Protein AF-A0AA38XUI7-F1 (afdb_monomer_lite)

Sequence (273 aa):
MKVENAAVALLFATTSLAAPRARLSEKTIKEDPDFGLCIPTMKFEGGLGGRSAGDFTFLPTDPLCARGQQEALNPNIITNRICDQLSTACNANEAAKELCRDAQAKVRTLGTRNKSTADTWNTLLGFGGALTNPDGGLSEPGFRTKDLKIKREEVTKIERRFVECRTDVWLDDCNGWSSPEPVVKRDVIDAAAEPVVKREAAPEPEPEPEPEPEPEPEPEAAPAPAPEPAVVKRDVEAAPVEAAPVENKAKRAITNFVACSTEVWLDNCNGWD

Foldseek 3Di:
DDDDDDDDDDDPPPPPPPDPPPPPPPPPPLDDKDLAQWDQAKAWAAQFPNHHLQDIWMAGPTCLLRVPNGTHQQVLVSLVSSLVSSVPPRVIDPSNSVLSVVLSVVLVVVPDRARVSRQSSCVSSVNHPPHNYPVPGDRGRPPDCVVVVVCVVVVVVPPPPAAADDPVDDPVPGDYHDDPDPPPPPDDDDDDDDDDDDDDDDDDDDDDDDDDDDDDDDDDDDDDDDDDDDDDDDDDDDDDDDDDDDDDDDPPPDDDAAAQDPVDHDPDHDYHD

Structure (mmCIF, N/CA/C/O backbone):
data_AF-A0AA38XUI7-F1
#
_entry.id   AF-A0AA38XUI7-F1
#
loop_
_atom_site.group_PDB
_atom_site.id
_atom_site.type_symbol
_atom_site.label_atom_id
_atom_site.label_alt_id
_atom_site.label_comp_id
_atom_site.label_asym_id
_atom_site.label_entity_id
_atom_site.label_seq_id
_atom_site.pdbx_PDB_ins_code
_atom_site.Cartn_x
_atom_site.Cartn_y
_atom_site.Cartn_z
_atom_site.occupancy
_atom_site.B_iso_or_equiv
_atom_site.auth_seq_id
_atom_site.auth_comp_id
_atom_site.auth_asym_id
_atom_site.auth_atom_id
_atom_site.pdbx_PDB_model_num
ATOM 1 N N . MET A 1 1 ? 16.674 -50.201 -86.770 1.00 42.56 1 MET A N 1
ATOM 2 C CA . MET A 1 1 ? 17.744 -50.472 -85.788 1.00 42.56 1 MET A CA 1
ATOM 3 C C . MET A 1 1 ? 17.350 -49.813 -84.479 1.00 42.56 1 MET A C 1
ATOM 5 O O . MET A 1 1 ? 17.080 -48.621 -84.481 1.00 42.56 1 MET A O 1
ATOM 9 N N . LYS A 1 2 ? 17.205 -50.616 -83.419 1.00 45.06 2 LYS A N 1
ATOM 10 C CA . LYS A 1 2 ? 17.028 -50.166 -82.033 1.00 45.06 2 LYS A CA 1
ATOM 11 C C . LYS A 1 2 ? 18.321 -49.514 -81.551 1.00 45.06 2 LYS A C 1
ATOM 13 O O . LYS A 1 2 ? 19.364 -50.117 -81.777 1.00 45.06 2 LYS A O 1
ATOM 18 N N . VAL A 1 3 ? 18.222 -48.405 -80.821 1.00 44.88 3 VAL A N 1
ATOM 19 C CA . VAL A 1 3 ? 18.984 -48.206 -79.579 1.00 44.88 3 VAL A CA 1
ATOM 20 C C . VAL A 1 3 ? 18.086 -47.418 -78.623 1.00 44.88 3 VAL A C 1
ATOM 22 O O . VAL A 1 3 ? 17.721 -46.277 -78.891 1.00 44.88 3 VAL A O 1
ATOM 25 N N . GLU A 1 4 ? 17.658 -48.087 -77.558 1.00 48.34 4 GLU A N 1
ATOM 26 C CA . GLU A 1 4 ? 16.935 -47.519 -76.424 1.00 48.34 4 GLU A CA 1
ATOM 27 C C . GLU A 1 4 ? 17.962 -46.905 -75.464 1.00 48.34 4 GLU A C 1
ATOM 29 O O . GLU A 1 4 ? 18.823 -47.615 -74.947 1.00 48.34 4 GLU A O 1
ATOM 34 N N . ASN A 1 5 ? 17.876 -45.599 -75.205 1.00 49.91 5 ASN A N 1
ATOM 35 C CA . ASN A 1 5 ? 18.637 -44.966 -74.130 1.00 49.91 5 ASN A CA 1
ATOM 36 C C . ASN A 1 5 ? 17.791 -44.997 -72.853 1.00 49.91 5 ASN A C 1
ATOM 38 O O . ASN A 1 5 ? 16.992 -44.099 -72.595 1.00 49.91 5 ASN A O 1
ATOM 42 N N . ALA A 1 6 ? 17.962 -46.052 -72.058 1.00 48.62 6 ALA A N 1
ATOM 43 C CA . ALA A 1 6 ? 17.432 -46.127 -70.704 1.00 48.62 6 ALA A CA 1
ATOM 44 C C . ALA A 1 6 ? 18.262 -45.220 -69.779 1.00 48.62 6 ALA A C 1
ATOM 46 O O . ALA A 1 6 ? 19.393 -45.544 -69.420 1.00 48.62 6 ALA A O 1
ATOM 47 N N . ALA A 1 7 ? 17.705 -44.073 -69.391 1.00 51.72 7 ALA A N 1
ATOM 48 C CA . ALA A 1 7 ? 18.235 -43.273 -68.295 1.00 51.72 7 ALA A CA 1
ATOM 49 C C . ALA A 1 7 ? 17.776 -43.896 -66.968 1.00 51.72 7 ALA A C 1
ATOM 51 O O . ALA A 1 7 ? 16.599 -43.846 -66.613 1.00 51.72 7 ALA A O 1
ATOM 52 N N . VAL A 1 8 ? 18.709 -44.512 -66.244 1.00 46.59 8 VAL A N 1
ATOM 53 C CA . VAL A 1 8 ? 18.488 -45.010 -64.882 1.00 46.59 8 VAL A CA 1
ATOM 54 C C . VAL A 1 8 ? 18.459 -43.806 -63.940 1.00 46.59 8 VAL A C 1
ATOM 56 O O . VAL A 1 8 ? 19.495 -43.227 -63.624 1.00 46.59 8 VAL A O 1
ATOM 59 N N . ALA A 1 9 ? 17.264 -43.407 -63.506 1.00 51.06 9 ALA A N 1
ATOM 60 C CA . ALA A 1 9 ? 17.090 -42.427 -62.442 1.00 51.06 9 ALA A CA 1
ATOM 61 C C . ALA A 1 9 ? 17.359 -43.102 -61.087 1.00 51.06 9 ALA A C 1
ATOM 63 O O . ALA A 1 9 ? 16.557 -43.904 -60.608 1.00 51.06 9 ALA A O 1
ATOM 64 N N . LEU A 1 10 ? 18.504 -42.793 -60.476 1.00 49.22 10 LEU A N 1
ATOM 65 C CA . LEU A 1 10 ? 18.833 -43.231 -59.123 1.00 49.22 10 LEU A CA 1
ATOM 66 C C . LEU A 1 10 ? 18.101 -42.324 -58.115 1.00 49.22 10 LEU A C 1
ATOM 68 O O . LEU A 1 10 ? 18.522 -41.201 -57.847 1.00 49.22 10 LEU A O 1
ATOM 72 N N . LEU A 1 11 ? 16.977 -42.798 -57.577 1.00 51.12 11 LEU A N 1
ATOM 73 C CA . LEU A 1 11 ? 16.294 -42.167 -56.445 1.00 51.12 11 LEU A CA 1
ATOM 74 C C . LEU A 1 11 ? 17.061 -42.500 -55.158 1.00 51.12 11 LEU A C 1
ATOM 76 O O . LEU A 1 11 ? 16.893 -43.576 -54.587 1.00 51.12 11 LEU A O 1
ATOM 80 N N . PHE A 1 12 ? 17.895 -41.575 -54.680 1.00 53.19 12 PHE A N 1
ATOM 81 C CA . PHE A 1 12 ? 18.369 -41.619 -53.298 1.00 53.19 12 PHE A CA 1
ATOM 82 C C . PHE A 1 12 ? 17.206 -41.240 -52.376 1.00 53.19 12 PHE A C 1
ATOM 84 O O . PHE A 1 12 ? 16.888 -40.066 -52.200 1.00 53.19 12 PHE A O 1
ATOM 91 N N . ALA A 1 13 ? 16.555 -42.241 -51.785 1.00 54.50 13 ALA A N 1
ATOM 92 C CA . ALA A 1 13 ? 15.675 -42.030 -50.646 1.00 54.50 13 ALA A CA 1
ATOM 93 C C . ALA A 1 13 ? 16.543 -41.655 -49.436 1.00 54.50 13 ALA A C 1
ATOM 95 O O . ALA A 1 13 ? 17.046 -42.520 -48.721 1.00 54.50 13 ALA A O 1
ATOM 96 N N . THR A 1 14 ? 16.758 -40.358 -49.209 1.00 62.16 14 THR A N 1
ATOM 97 C CA . THR A 1 14 ? 17.321 -39.877 -47.947 1.00 62.16 14 THR A CA 1
ATOM 98 C C . THR A 1 14 ? 16.253 -40.045 -46.872 1.00 62.16 14 THR A C 1
ATOM 100 O O . THR A 1 14 ? 15.425 -39.161 -46.650 1.00 62.16 14 THR A O 1
ATOM 103 N N . THR A 1 15 ? 16.233 -41.199 -46.210 1.00 60.25 15 THR A N 1
ATOM 104 C CA . THR A 1 15 ? 15.512 -41.357 -44.948 1.00 60.25 15 THR A CA 1
ATOM 105 C C . THR A 1 15 ? 16.206 -40.483 -43.910 1.00 60.25 15 THR A C 1
ATOM 107 O O . THR A 1 15 ? 17.132 -40.918 -43.227 1.00 60.25 15 THR A O 1
ATOM 110 N N . SER A 1 16 ? 15.784 -39.223 -43.813 1.00 63.50 16 SER A N 1
ATOM 111 C CA . SER A 1 16 ? 16.089 -38.383 -42.663 1.00 63.50 16 SER A CA 1
ATOM 112 C C . SER A 1 16 ? 15.408 -39.027 -41.457 1.00 63.50 16 SER A C 1
ATOM 114 O O . SER A 1 16 ? 14.218 -38.823 -41.225 1.00 63.50 16 SER A O 1
ATOM 116 N N . LEU A 1 17 ? 16.146 -39.836 -40.692 1.00 59.53 17 LEU A N 1
ATOM 117 C CA . LEU A 1 17 ? 15.758 -40.118 -39.317 1.00 59.53 17 LEU A CA 1
ATOM 118 C C . LEU A 1 17 ? 15.885 -38.796 -38.561 1.00 59.53 17 LEU A C 1
ATOM 120 O O . LEU A 1 17 ? 16.961 -38.424 -38.096 1.00 59.53 17 LEU A O 1
ATOM 124 N N . ALA A 1 18 ? 14.783 -38.055 -38.481 1.00 64.75 18 ALA A N 1
ATOM 125 C CA . ALA A 1 18 ? 14.630 -37.028 -37.472 1.00 64.75 18 ALA A CA 1
ATOM 126 C C . ALA A 1 18 ? 14.703 -37.743 -36.119 1.00 64.75 18 ALA A C 1
ATOM 128 O O . ALA A 1 18 ? 13.743 -38.380 -35.686 1.00 64.75 18 ALA A O 1
ATOM 129 N N . ALA A 1 19 ? 15.873 -37.694 -35.482 1.00 65.00 19 ALA A N 1
ATOM 130 C CA . ALA A 1 19 ? 16.002 -38.081 -34.089 1.00 65.00 19 ALA A CA 1
ATOM 131 C C . ALA A 1 19 ? 14.950 -37.298 -33.285 1.00 65.00 19 ALA A C 1
ATOM 133 O O . ALA A 1 19 ? 14.773 -36.097 -33.537 1.00 65.00 19 ALA A O 1
ATOM 134 N N . PRO A 1 20 ? 14.242 -37.925 -32.331 1.00 57.06 20 PRO A N 1
ATOM 135 C CA . PRO A 1 20 ? 13.382 -37.177 -31.443 1.00 57.06 20 PRO A CA 1
ATOM 136 C C . PRO A 1 20 ? 14.306 -36.254 -30.650 1.00 57.06 20 PRO A C 1
ATOM 138 O O . PRO A 1 20 ? 15.039 -36.694 -29.767 1.00 57.06 20 PRO A O 1
ATOM 141 N N . ARG A 1 21 ? 14.310 -34.959 -30.985 1.00 63.50 21 ARG A N 1
ATOM 142 C CA . ARG A 1 21 ? 14.764 -33.945 -30.041 1.00 63.50 21 ARG A CA 1
ATOM 143 C C . ARG A 1 21 ? 13.841 -34.106 -28.847 1.00 63.50 21 ARG A C 1
ATOM 145 O O . ARG A 1 21 ? 12.682 -33.698 -28.909 1.00 63.50 21 ARG A O 1
ATOM 152 N N . ALA A 1 22 ? 14.339 -34.752 -27.797 1.00 60.53 22 ALA A N 1
ATOM 153 C CA . ALA A 1 22 ? 13.774 -34.607 -26.476 1.00 60.53 22 ALA A CA 1
ATOM 154 C C . ALA A 1 22 ? 13.685 -33.097 -26.250 1.00 60.53 22 ALA A C 1
ATOM 156 O O . ALA A 1 22 ? 14.707 -32.423 -26.111 1.00 60.53 22 ALA A O 1
ATOM 157 N N . ARG A 1 23 ? 12.470 -32.543 -26.337 1.00 63.47 23 ARG A N 1
ATOM 158 C CA . ARG A 1 23 ? 12.215 -31.219 -25.796 1.00 63.47 23 ARG A CA 1
ATOM 159 C C . ARG A 1 23 ? 12.442 -31.404 -24.309 1.00 63.47 23 ARG A C 1
ATOM 161 O O . ARG A 1 23 ? 11.580 -31.949 -23.624 1.00 63.47 23 ARG A O 1
ATOM 168 N N . LEU A 1 24 ? 13.637 -31.050 -23.842 1.00 58.28 24 LEU A N 1
ATOM 169 C CA . LEU A 1 24 ? 13.830 -30.745 -22.439 1.00 58.28 24 LEU A CA 1
ATOM 170 C C . LEU A 1 24 ? 12.715 -29.747 -22.138 1.00 58.28 24 LEU A C 1
ATOM 172 O O . LEU A 1 24 ? 12.620 -28.725 -22.818 1.00 58.28 24 LEU A O 1
ATOM 176 N N . SER A 1 25 ? 11.780 -30.137 -21.273 1.00 61.88 25 SER A N 1
ATOM 177 C CA . SER A 1 25 ? 10.733 -29.236 -20.818 1.00 61.88 25 SER A CA 1
ATOM 178 C C . SER A 1 25 ? 11.477 -28.035 -20.265 1.00 61.88 25 SER A C 1
ATOM 180 O O . SER A 1 25 ? 12.119 -28.161 -19.224 1.00 61.88 25 SER A O 1
ATOM 182 N N . GLU A 1 26 ? 11.485 -26.935 -21.018 1.00 60.62 26 GLU A N 1
ATOM 183 C CA . GLU A 1 26 ? 12.057 -25.675 -20.582 1.00 60.62 26 GLU A CA 1
ATOM 184 C C . GLU A 1 26 ? 11.284 -25.330 -19.323 1.00 60.62 26 GLU A C 1
ATOM 186 O O . GLU A 1 26 ? 10.105 -24.978 -19.362 1.00 60.62 26 GLU A O 1
ATOM 191 N N . LYS A 1 27 ? 11.904 -25.616 -18.180 1.00 60.94 27 LYS A N 1
ATOM 192 C CA . LYS A 1 27 ? 11.369 -25.257 -16.886 1.00 60.94 27 LYS A CA 1
ATOM 193 C C . LYS A 1 27 ? 11.465 -23.746 -16.898 1.00 60.94 27 LYS A C 1
ATOM 195 O O . LYS A 1 27 ? 12.547 -23.217 -16.684 1.00 60.94 27 LYS A O 1
ATOM 200 N N . THR A 1 28 ? 10.375 -23.088 -17.284 1.00 66.00 28 THR A N 1
ATOM 201 C CA . THR A 1 28 ? 10.256 -21.636 -17.279 1.00 66.00 28 THR A CA 1
ATOM 202 C C . THR A 1 28 ? 10.770 -21.158 -15.929 1.00 66.00 28 THR A C 1
ATOM 204 O O . THR A 1 28 ? 10.153 -21.433 -14.899 1.00 66.00 28 THR A O 1
ATOM 207 N N . ILE A 1 29 ? 11.950 -20.541 -15.928 1.00 72.12 29 ILE A N 1
ATOM 208 C CA . ILE A 1 29 ? 12.489 -19.867 -14.756 1.00 72.12 29 ILE A CA 1
ATOM 209 C C . ILE A 1 29 ? 11.586 -18.641 -14.620 1.00 72.12 29 ILE A C 1
ATOM 211 O O . ILE A 1 29 ? 11.688 -17.701 -15.405 1.00 72.12 29 ILE A O 1
ATOM 215 N N . LYS A 1 30 ? 10.583 -18.708 -13.738 1.00 76.00 30 LYS A N 1
ATOM 216 C CA . LYS A 1 30 ? 9.860 -17.502 -13.338 1.00 76.00 30 LYS A CA 1
ATOM 217 C C . LYS A 1 30 ? 10.819 -16.778 -12.408 1.00 76.00 30 LYS A C 1
ATOM 219 O O . LYS A 1 30 ? 11.141 -17.316 -11.355 1.00 76.00 30 LYS A O 1
ATOM 224 N N . GLU A 1 31 ? 11.317 -15.633 -12.853 1.00 88.94 31 GLU A N 1
ATOM 225 C CA . GLU A 1 31 ? 12.131 -14.759 -12.014 1.00 88.94 31 GLU A CA 1
ATOM 226 C C . GLU A 1 31 ? 11.348 -14.409 -10.745 1.00 88.94 31 GLU A C 1
ATOM 228 O O . GLU A 1 31 ? 10.140 -14.140 -10.806 1.00 88.94 31 GLU A O 1
ATOM 233 N N . ASP A 1 32 ? 12.032 -14.430 -9.604 1.00 93.75 32 ASP A N 1
ATOM 234 C CA . ASP A 1 32 ? 11.437 -14.025 -8.338 1.00 93.75 32 ASP A CA 1
ATOM 235 C C . ASP A 1 32 ? 11.139 -12.512 -8.357 1.00 93.75 32 ASP A C 1
ATOM 237 O O . ASP A 1 32 ? 11.834 -11.735 -9.025 1.00 93.75 32 ASP A O 1
ATOM 241 N N . PRO A 1 33 ? 10.078 -12.058 -7.671 1.00 97.38 33 PRO A N 1
ATOM 242 C CA . PRO A 1 33 ? 9.741 -10.642 -7.612 1.00 97.38 33 PRO A CA 1
ATOM 243 C C . PRO A 1 33 ? 10.844 -9.850 -6.896 1.00 97.38 33 PRO A C 1
ATOM 245 O O . PRO A 1 33 ? 11.123 -10.083 -5.723 1.00 97.38 33 PRO A O 1
ATOM 248 N N . ASP A 1 34 ? 11.414 -8.869 -7.596 1.00 97.81 34 ASP A N 1
ATOM 249 C CA . ASP A 1 34 ? 12.345 -7.883 -7.050 1.00 97.81 34 ASP A CA 1
ATOM 250 C C . ASP A 1 34 ? 11.710 -6.489 -7.124 1.00 97.81 34 ASP A C 1
ATOM 252 O O . ASP A 1 34 ? 11.446 -5.952 -8.205 1.00 97.81 34 ASP A O 1
ATOM 256 N N . PHE A 1 35 ? 11.434 -5.906 -5.958 1.00 98.31 35 PHE A N 1
ATOM 257 C CA . PHE A 1 35 ? 10.801 -4.593 -5.829 1.00 98.31 35 PHE A CA 1
ATOM 258 C C . PHE A 1 35 ? 11.785 -3.421 -5.980 1.00 98.31 35 PHE A C 1
ATOM 260 O O . PHE A 1 35 ? 11.365 -2.260 -5.920 1.00 98.31 35 PHE A O 1
ATOM 267 N N . GLY A 1 36 ? 13.067 -3.716 -6.206 1.00 97.50 36 GLY A N 1
ATOM 268 C CA . GLY A 1 36 ? 14.138 -2.747 -6.360 1.00 97.50 36 GLY A CA 1
ATOM 269 C C . GLY A 1 36 ? 14.333 -1.913 -5.094 1.00 97.50 36 GLY A C 1
ATOM 270 O O . GLY A 1 36 ? 14.501 -2.439 -3.999 1.00 97.50 36 GLY A O 1
ATOM 271 N N . LEU A 1 37 ? 14.301 -0.589 -5.233 1.00 97.75 37 LEU A N 1
ATOM 272 C CA . LEU A 1 37 ? 14.562 0.366 -4.150 1.00 97.75 37 LEU A CA 1
ATOM 273 C C . LEU A 1 37 ? 13.416 0.502 -3.137 1.00 97.75 37 LEU A C 1
ATOM 275 O O . LEU A 1 37 ? 13.567 1.218 -2.150 1.00 97.75 37 LEU A O 1
ATOM 279 N N . CYS A 1 38 ? 12.260 -0.107 -3.394 1.00 98.12 38 CYS A N 1
ATOM 280 C CA . CYS A 1 38 ? 11.052 0.122 -2.611 1.00 98.12 38 CYS A CA 1
ATOM 281 C C . CYS A 1 38 ? 10.676 -1.078 -1.750 1.00 98.12 38 CYS A C 1
ATOM 283 O O . CYS A 1 38 ? 10.766 -2.225 -2.179 1.00 98.12 38 CYS A O 1
ATOM 285 N N . ILE A 1 39 ? 10.111 -0.791 -0.576 1.00 97.62 39 ILE A N 1
ATOM 286 C CA . ILE A 1 39 ? 9.412 -1.777 0.254 1.00 97.62 39 ILE A CA 1
ATOM 287 C C . ILE A 1 39 ? 7.899 -1.538 0.098 1.00 97.62 39 ILE A C 1
ATOM 289 O O . ILE A 1 39 ? 7.336 -0.714 0.816 1.00 97.62 39 ILE A O 1
ATOM 293 N N . PRO A 1 40 ? 7.190 -2.213 -0.826 1.00 97.75 40 PRO A N 1
ATOM 294 C CA . PRO A 1 40 ? 5.821 -1.862 -1.240 1.00 97.75 40 PRO A CA 1
ATOM 295 C C . PRO A 1 40 ? 4.729 -2.227 -0.213 1.00 97.75 40 PRO A C 1
ATOM 297 O O . PRO A 1 40 ? 3.645 -2.690 -0.567 1.00 97.75 40 PRO A O 1
ATOM 300 N N . THR A 1 41 ? 4.987 -2.022 1.074 1.00 98.12 41 THR A N 1
ATOM 301 C CA . THR A 1 41 ? 4.050 -2.289 2.163 1.00 98.12 41 THR A CA 1
ATOM 302 C C . THR A 1 41 ? 3.076 -1.134 2.383 1.00 98.12 41 THR A C 1
ATOM 304 O O . THR A 1 41 ? 3.321 0.025 2.033 1.00 98.12 41 THR A O 1
ATOM 307 N N . MET A 1 42 ? 1.935 -1.475 2.971 1.00 97.25 42 MET A N 1
ATOM 308 C CA . MET A 1 42 ? 0.857 -0.561 3.316 1.00 97.25 42 MET A CA 1
ATOM 309 C C . MET A 1 42 ? 0.595 -0.611 4.818 1.00 97.25 42 MET A C 1
ATOM 311 O O . MET A 1 42 ? 0.529 -1.694 5.409 1.00 97.25 42 MET A O 1
ATOM 315 N N . LYS A 1 43 ? 0.371 0.561 5.410 1.00 96.38 43 LYS A N 1
ATOM 316 C CA . LYS A 1 43 ? -0.080 0.710 6.793 1.00 96.38 43 LYS A CA 1
ATOM 317 C C . LYS A 1 43 ? -1.554 1.098 6.878 1.00 96.38 43 LYS A C 1
ATOM 319 O O . LYS A 1 43 ? -2.127 1.613 5.915 1.00 96.38 43 LYS A O 1
ATOM 324 N N . PHE A 1 44 ? -2.162 0.821 8.027 1.00 96.44 44 PHE A N 1
ATOM 325 C CA . PHE A 1 44 ? -3.531 1.190 8.372 1.00 96.44 44 PHE A CA 1
ATOM 326 C C . PHE A 1 44 ? -3.571 1.662 9.823 1.00 96.44 44 PHE A C 1
ATOM 328 O O . PHE A 1 44 ? -3.486 0.853 10.747 1.00 96.44 44 PHE A O 1
ATOM 335 N N . GLU A 1 45 ? -3.701 2.972 10.006 1.00 93.00 45 GLU A N 1
ATOM 336 C CA . GLU A 1 45 ? -3.493 3.626 11.297 1.00 93.00 45 GLU A CA 1
ATOM 337 C C . GLU A 1 45 ? -4.501 4.746 11.510 1.00 93.00 45 GLU A C 1
ATOM 339 O O . GLU A 1 45 ? -4.917 5.423 10.562 1.00 93.00 45 GLU A O 1
ATOM 344 N N . GLY A 1 46 ? -4.871 4.948 12.771 1.00 92.50 46 GLY A N 1
ATOM 345 C CA . GLY A 1 46 ? -5.635 6.108 13.206 1.00 92.50 46 GLY A CA 1
ATOM 346 C C . GLY A 1 46 ? -4.751 7.347 13.350 1.00 92.50 46 GLY A C 1
ATOM 347 O O . GLY A 1 46 ? -3.655 7.263 13.897 1.00 92.50 46 GLY A O 1
ATOM 348 N N . GLY A 1 47 ? -5.245 8.508 12.916 1.00 90.75 47 GLY A N 1
ATOM 349 C CA . GLY A 1 47 ? -4.587 9.799 13.164 1.00 90.75 47 GLY A CA 1
ATOM 350 C C . GLY A 1 47 ? -3.568 10.253 12.115 1.00 90.75 47 GLY A C 1
ATOM 351 O O . GLY A 1 47 ? -2.904 11.273 12.308 1.00 90.75 47 GLY A O 1
ATOM 352 N N . LEU A 1 48 ? -3.465 9.555 10.983 1.00 90.69 48 LEU A N 1
ATOM 353 C CA . LEU A 1 48 ? -2.628 9.991 9.861 1.00 90.69 48 LEU A CA 1
ATOM 354 C C . LEU A 1 48 ? -3.069 11.356 9.319 1.00 90.69 48 LEU A C 1
ATOM 356 O O . LEU A 1 48 ? -4.252 11.699 9.344 1.00 90.69 48 LEU A O 1
ATOM 360 N N . GLY A 1 49 ? -2.110 12.146 8.832 1.00 87.69 49 GLY A N 1
ATOM 361 C CA . GLY A 1 49 ? -2.384 13.459 8.234 1.00 87.69 49 GLY A CA 1
ATOM 362 C C . GLY A 1 49 ? -2.944 14.497 9.218 1.00 87.69 49 GLY A C 1
ATOM 363 O O . GLY A 1 49 ? -3.570 15.466 8.796 1.00 87.69 49 GLY A O 1
ATOM 364 N N . GLY A 1 50 ? -2.761 14.295 10.530 1.00 88.44 50 GLY A N 1
ATOM 365 C CA . GLY A 1 50 ? -3.312 15.172 11.569 1.00 88.44 50 GLY A CA 1
ATOM 366 C C . GLY A 1 50 ? -4.803 14.952 11.851 1.00 88.44 50 GLY A C 1
ATOM 367 O O . GLY A 1 50 ? -5.443 15.803 12.471 1.00 88.44 50 GLY A O 1
ATOM 368 N N . ARG A 1 51 ? -5.372 13.829 11.394 1.00 88.62 51 ARG A N 1
ATOM 369 C CA . ARG A 1 51 ? -6.744 13.418 11.727 1.00 88.62 51 ARG A CA 1
ATOM 370 C C . ARG A 1 51 ? -6.854 13.000 13.194 1.00 88.62 51 ARG A C 1
ATOM 372 O O . ARG A 1 51 ? -5.857 12.882 13.906 1.00 88.62 51 ARG A O 1
ATOM 379 N N . SER A 1 52 ? -8.076 12.763 13.673 1.00 89.38 52 SER A N 1
ATOM 380 C CA . SER A 1 52 ? -8.243 12.253 15.034 1.00 89.38 52 SER A CA 1
ATOM 381 C C . SER A 1 52 ? -7.679 10.832 15.149 1.00 89.38 52 SER A C 1
ATOM 383 O O . SER A 1 52 ? -7.686 10.072 14.183 1.00 89.38 52 SER A O 1
ATOM 385 N N . ALA A 1 53 ? -7.242 10.429 16.345 1.00 88.00 53 ALA A N 1
ATOM 386 C CA . ALA A 1 53 ? -6.706 9.082 16.578 1.00 88.00 53 ALA A CA 1
ATOM 387 C C . ALA A 1 53 ? -7.702 7.949 16.242 1.00 88.00 53 ALA A C 1
ATOM 389 O O . ALA A 1 53 ? -7.294 6.805 16.077 1.00 88.00 53 ALA A O 1
ATOM 390 N N . GLY A 1 54 ? -9.003 8.253 16.155 1.00 87.38 54 GLY A N 1
ATOM 391 C CA . GLY A 1 54 ? -10.044 7.306 15.749 1.00 87.38 54 GLY A CA 1
ATOM 392 C C . GLY A 1 54 ? -10.312 7.261 14.241 1.00 87.38 54 GLY A C 1
ATOM 393 O O . GLY A 1 54 ? -11.087 6.411 13.807 1.00 87.38 54 GLY A O 1
ATOM 394 N N . ASP A 1 55 ? -9.699 8.145 13.451 1.00 90.62 55 ASP A N 1
ATOM 395 C CA . ASP A 1 55 ? -9.876 8.218 12.001 1.00 90.62 55 ASP A CA 1
ATOM 396 C C . ASP A 1 55 ? -8.794 7.403 11.302 1.00 90.62 55 ASP A C 1
ATOM 398 O O . ASP A 1 55 ? -7.673 7.868 11.078 1.00 90.62 55 ASP A O 1
ATOM 402 N N . PHE A 1 56 ? -9.147 6.169 10.959 1.00 94.62 56 PHE A N 1
ATOM 403 C CA . PHE A 1 56 ? -8.228 5.236 10.330 1.00 94.62 56 PHE A CA 1
ATOM 404 C C . PHE A 1 56 ? -8.161 5.422 8.823 1.00 94.62 56 PHE A C 1
ATOM 406 O O . PHE A 1 56 ? -9.184 5.483 8.138 1.00 94.62 56 PHE A O 1
ATOM 413 N N . THR A 1 57 ? -6.944 5.452 8.300 1.00 96.06 57 THR A N 1
ATOM 414 C CA . THR A 1 57 ? -6.680 5.584 6.866 1.00 96.06 57 THR A CA 1
ATOM 415 C C . THR A 1 57 ? -5.496 4.714 6.458 1.00 96.06 57 THR A C 1
ATOM 417 O O . THR A 1 57 ? -4.764 4.192 7.297 1.00 96.06 57 THR A O 1
ATOM 420 N N . PHE A 1 58 ? -5.344 4.526 5.153 1.00 97.75 58 PHE A N 1
ATOM 421 C CA . PHE A 1 58 ? -4.251 3.791 4.539 1.00 97.75 58 PHE A CA 1
ATOM 422 C C . PHE A 1 58 ? -3.192 4.749 3.996 1.00 97.75 58 PHE A C 1
ATOM 424 O O . PHE A 1 58 ? -3.529 5.816 3.476 1.00 97.75 58 PHE A O 1
ATOM 431 N N . LEU A 1 59 ? -1.930 4.329 4.030 1.00 97.44 59 LEU A N 1
ATOM 432 C CA . LEU A 1 59 ? -0.809 5.024 3.391 1.00 97.44 59 LEU A CA 1
ATOM 433 C C . LEU A 1 59 ? 0.271 3.996 3.005 1.00 97.44 59 LEU A C 1
ATOM 435 O O . LEU A 1 59 ? 0.356 2.954 3.664 1.00 97.44 59 LEU A O 1
ATOM 439 N N . PRO A 1 60 ? 1.088 4.221 1.956 1.00 97.88 60 PRO A N 1
ATOM 440 C CA . PRO A 1 60 ? 2.298 3.430 1.778 1.00 97.88 60 PRO A CA 1
ATOM 441 C C . PRO A 1 60 ? 3.229 3.657 2.970 1.00 97.88 60 PRO A C 1
ATOM 443 O O . PRO A 1 60 ? 3.365 4.786 3.440 1.00 97.88 60 PRO A O 1
ATOM 446 N N . THR A 1 61 ? 3.861 2.598 3.461 1.00 96.62 61 THR A N 1
ATOM 447 C CA . THR A 1 61 ? 4.835 2.721 4.556 1.00 96.62 61 THR A CA 1
ATOM 448 C C . THR A 1 61 ? 6.177 3.226 4.034 1.00 96.62 61 THR A C 1
ATOM 450 O O . THR A 1 61 ? 6.849 4.014 4.691 1.00 96.62 61 THR A O 1
ATOM 453 N N . ASP A 1 62 ? 6.557 2.788 2.835 1.00 96.75 62 ASP A N 1
ATOM 454 C CA . ASP A 1 62 ? 7.816 3.167 2.209 1.00 96.75 62 ASP A CA 1
ATOM 455 C C . ASP A 1 62 ? 7.790 4.624 1.706 1.00 96.75 62 ASP A C 1
ATOM 457 O O . ASP A 1 62 ? 6.878 5.000 0.958 1.00 96.75 62 ASP A O 1
ATOM 461 N N . PRO A 1 63 ? 8.783 5.456 2.076 1.00 95.56 63 PRO A N 1
ATOM 462 C CA . PRO A 1 63 ? 8.816 6.865 1.691 1.00 95.56 63 PRO A CA 1
ATOM 463 C C . PRO A 1 63 ? 8.885 7.115 0.179 1.00 95.56 63 PRO A C 1
ATOM 465 O O . PRO A 1 63 ? 8.334 8.113 -0.296 1.00 95.56 63 PRO A O 1
ATOM 468 N N . LEU A 1 64 ? 9.537 6.237 -0.595 1.00 96.31 64 LEU A N 1
ATOM 469 C CA . LEU A 1 64 ? 9.592 6.371 -2.054 1.00 96.31 64 LEU A CA 1
ATOM 470 C C . LEU A 1 64 ? 8.209 6.111 -2.658 1.00 96.31 64 LEU A C 1
ATOM 472 O O . LEU A 1 64 ? 7.735 6.900 -3.479 1.00 96.31 64 LEU A O 1
ATOM 476 N N . CYS A 1 65 ? 7.512 5.082 -2.173 1.00 96.94 65 CYS A N 1
ATOM 477 C CA . CYS A 1 65 ? 6.130 4.785 -2.542 1.00 96.94 65 CYS A CA 1
ATOM 478 C C . CYS A 1 65 ? 5.166 5.916 -2.132 1.00 96.94 65 CYS A C 1
ATOM 480 O O . CYS A 1 65 ? 4.259 6.286 -2.887 1.00 96.94 65 CYS A O 1
ATOM 482 N N . ALA A 1 66 ? 5.370 6.486 -0.942 1.00 96.00 66 ALA A N 1
ATOM 483 C CA . ALA A 1 66 ? 4.513 7.506 -0.341 1.00 96.00 66 ALA A CA 1
ATOM 484 C C . ALA A 1 66 ? 4.705 8.914 -0.921 1.00 96.00 66 ALA A C 1
ATOM 486 O O . ALA A 1 66 ? 3.849 9.775 -0.716 1.00 96.00 66 ALA A O 1
ATOM 487 N N . ARG A 1 67 ? 5.794 9.185 -1.653 1.00 92.69 67 ARG A N 1
ATOM 488 C CA . ARG A 1 67 ? 6.099 10.531 -2.168 1.00 92.69 67 ARG A CA 1
ATOM 489 C C . ARG A 1 67 ? 4.906 11.124 -2.922 1.00 92.69 67 ARG A C 1
ATOM 491 O O . ARG A 1 67 ? 4.407 10.510 -3.850 1.00 92.69 67 ARG A O 1
ATOM 498 N N . GLY A 1 68 ? 4.442 12.315 -2.554 1.00 91.38 68 GLY A N 1
ATOM 499 C CA . GLY A 1 68 ? 3.308 12.965 -3.230 1.00 91.38 68 GLY A CA 1
ATOM 500 C C . GLY A 1 68 ? 1.945 12.281 -3.037 1.00 91.38 68 GLY A C 1
ATOM 501 O O . GLY A 1 68 ? 0.975 12.710 -3.655 1.00 91.38 68 GLY A O 1
ATOM 502 N N . GLN A 1 69 ? 1.852 11.256 -2.185 1.00 95.12 69 GLN A N 1
ATOM 503 C CA . GLN A 1 69 ? 0.605 10.603 -1.809 1.00 95.12 69 GLN A CA 1
ATOM 504 C C . GLN A 1 69 ? 0.211 11.000 -0.384 1.00 95.12 69 GLN A C 1
ATOM 506 O O . GLN A 1 69 ? 0.999 10.875 0.548 1.00 95.12 69 GLN A O 1
ATOM 511 N N . GLN A 1 70 ? -1.034 11.444 -0.219 1.00 95.00 70 GLN A N 1
ATOM 512 C CA . GLN A 1 70 ? -1.660 11.619 1.094 1.00 95.00 70 GLN A CA 1
ATOM 513 C C . GLN A 1 70 ? -2.383 10.341 1.534 1.00 95.00 70 GLN A C 1
ATOM 515 O O . GLN A 1 70 ? -2.594 9.413 0.743 1.00 95.00 70 GLN A O 1
ATOM 520 N N . GLU A 1 71 ? -2.778 10.290 2.802 1.00 94.88 71 GLU A N 1
ATOM 521 C CA . GLU A 1 71 ? -3.545 9.180 3.349 1.00 94.88 71 GLU A CA 1
ATOM 522 C C . GLU A 1 71 ? -4.905 9.036 2.652 1.00 94.88 71 GLU A C 1
ATOM 524 O O . GLU A 1 71 ? -5.511 10.006 2.191 1.00 94.88 71 GLU A O 1
ATOM 529 N N . ALA A 1 72 ? -5.410 7.806 2.564 1.00 96.94 72 ALA A N 1
ATOM 530 C CA . ALA A 1 72 ? -6.670 7.527 1.889 1.00 96.94 72 ALA A CA 1
ATOM 531 C C . ALA A 1 72 ? -7.555 6.571 2.687 1.00 96.94 72 ALA A C 1
ATOM 533 O O . ALA A 1 72 ? -7.101 5.567 3.224 1.00 96.94 72 ALA A O 1
ATOM 534 N N . LEU A 1 73 ? -8.866 6.824 2.680 1.00 95.94 73 LEU A N 1
ATOM 535 C CA . LEU A 1 73 ? -9.865 5.888 3.216 1.00 95.94 73 LEU A CA 1
ATOM 536 C C . LEU A 1 73 ? -10.076 4.667 2.307 1.00 95.94 73 LEU A C 1
ATOM 538 O O . LEU A 1 73 ? -10.556 3.625 2.749 1.00 95.94 73 LEU A O 1
ATOM 542 N N . ASN A 1 74 ? -9.766 4.803 1.015 1.00 96.88 74 ASN A N 1
ATOM 543 C CA . ASN A 1 74 ? -9.908 3.728 0.042 1.00 96.88 74 ASN A CA 1
ATOM 544 C C . ASN A 1 74 ? -8.539 3.074 -0.215 1.00 96.88 74 ASN A C 1
ATOM 546 O O . ASN A 1 74 ? -7.697 3.706 -0.860 1.00 96.88 74 ASN A O 1
ATOM 550 N N . PRO A 1 75 ? -8.325 1.810 0.196 1.00 97.94 75 PRO A N 1
ATOM 551 C CA . PRO A 1 75 ? -7.039 1.131 0.035 1.00 97.94 75 PRO A CA 1
ATOM 552 C C . PRO A 1 75 ? -6.636 0.993 -1.437 1.00 97.94 75 PRO A C 1
ATOM 554 O O . PRO A 1 75 ? -5.453 0.995 -1.756 1.00 97.94 75 PRO A O 1
ATOM 557 N N . ASN A 1 76 ? -7.599 0.971 -2.367 1.00 98.19 76 ASN A N 1
ATOM 558 C CA . ASN A 1 76 ? -7.303 0.879 -3.796 1.00 98.19 76 ASN A CA 1
ATOM 559 C C . ASN A 1 76 ? -6.497 2.080 -4.319 1.00 98.19 76 ASN A C 1
ATOM 561 O O . ASN A 1 76 ? -5.676 1.898 -5.215 1.00 98.19 76 ASN A O 1
ATOM 565 N N . ILE A 1 77 ? -6.674 3.274 -3.738 1.00 98.06 77 ILE A N 1
ATOM 566 C CA . ILE A 1 77 ? -5.869 4.462 -4.077 1.00 98.06 77 ILE A CA 1
ATOM 567 C C . ILE A 1 77 ? -4.403 4.208 -3.714 1.00 98.06 77 ILE A C 1
ATOM 569 O O . ILE A 1 77 ? -3.511 4.471 -4.517 1.00 98.06 77 ILE A O 1
ATOM 573 N N . ILE A 1 78 ? -4.168 3.613 -2.544 1.00 98.44 78 ILE A N 1
ATOM 574 C CA . ILE A 1 78 ? -2.825 3.305 -2.056 1.00 98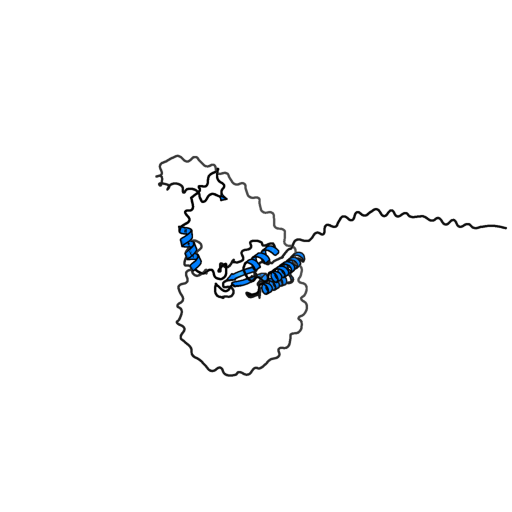.44 78 ILE A CA 1
ATOM 575 C C . ILE A 1 78 ? -2.189 2.166 -2.859 1.00 98.44 78 ILE A C 1
ATOM 577 O O . ILE A 1 78 ? -1.043 2.294 -3.275 1.00 98.44 78 ILE A O 1
ATOM 581 N N . THR A 1 79 ? -2.932 1.097 -3.175 1.00 98.56 79 THR A N 1
ATOM 582 C CA . THR A 1 79 ? -2.404 0.023 -4.042 1.00 98.56 79 THR A CA 1
ATOM 583 C C . THR A 1 79 ? -2.013 0.541 -5.429 1.00 98.56 79 THR A C 1
ATOM 585 O O . THR A 1 79 ? -0.972 0.152 -5.947 1.00 98.56 79 THR A O 1
ATOM 588 N N . ASN A 1 80 ? -2.816 1.440 -6.024 1.00 98.31 80 ASN A N 1
ATOM 589 C CA . ASN A 1 80 ? -2.490 2.067 -7.307 1.00 98.31 80 ASN A CA 1
ATOM 590 C C . ASN A 1 80 ? -1.176 2.836 -7.182 1.00 98.31 80 ASN A C 1
ATOM 592 O O . ASN A 1 80 ? -0.254 2.577 -7.947 1.00 98.31 80 ASN A O 1
ATOM 596 N N . ARG A 1 81 ? -1.064 3.701 -6.164 1.00 98.06 81 ARG A N 1
ATOM 597 C CA . ARG A 1 81 ? 0.147 4.484 -5.915 1.00 98.06 81 ARG A CA 1
ATOM 598 C C . ARG A 1 81 ? 1.390 3.603 -5.818 1.00 98.06 81 ARG A C 1
ATOM 600 O O . ARG A 1 81 ? 2.381 3.898 -6.480 1.00 98.06 81 ARG A O 1
ATOM 607 N N . ILE A 1 82 ? 1.338 2.546 -5.007 1.00 98.56 82 ILE A N 1
ATOM 608 C CA . ILE A 1 82 ? 2.479 1.649 -4.802 1.00 98.56 82 ILE A CA 1
ATOM 609 C C . ILE A 1 82 ? 2.871 0.978 -6.124 1.00 98.56 82 ILE A C 1
ATOM 611 O O . ILE A 1 82 ? 4.027 1.074 -6.527 1.00 98.56 82 ILE A O 1
ATOM 615 N N . CYS A 1 83 ? 1.924 0.373 -6.851 1.00 98.50 83 CYS A N 1
ATOM 616 C CA . CYS A 1 83 ? 2.252 -0.286 -8.120 1.00 98.50 83 CYS A CA 1
ATOM 617 C C . CYS A 1 83 ? 2.739 0.692 -9.202 1.00 98.50 83 CYS A C 1
ATOM 619 O O . CYS A 1 83 ? 3.540 0.316 -10.062 1.00 98.50 83 CYS A O 1
ATOM 621 N N . ASP A 1 84 ? 2.272 1.940 -9.182 1.00 98.06 84 ASP A N 1
ATOM 622 C CA . ASP A 1 84 ? 2.754 2.973 -10.096 1.00 98.06 84 ASP A CA 1
ATOM 623 C C . ASP A 1 84 ? 4.202 3.348 -9.758 1.00 98.06 84 ASP A C 1
ATOM 625 O O . ASP A 1 84 ? 5.033 3.423 -10.658 1.00 98.06 84 ASP A O 1
ATOM 629 N N . GLN A 1 85 ? 4.553 3.479 -8.473 1.00 98.25 85 GLN A N 1
ATOM 630 C CA . GLN A 1 85 ? 5.944 3.712 -8.068 1.00 98.25 85 GLN A CA 1
ATOM 631 C C . GLN A 1 85 ? 6.867 2.544 -8.408 1.00 98.25 85 GLN A C 1
ATOM 633 O O . GLN A 1 85 ? 7.966 2.791 -8.909 1.00 98.25 85 GLN A O 1
ATOM 638 N N . LEU A 1 86 ? 6.408 1.297 -8.259 1.00 98.25 86 LEU A N 1
ATOM 639 C CA . LEU A 1 86 ? 7.165 0.127 -8.723 1.00 98.25 86 LEU A CA 1
ATOM 640 C C . LEU A 1 86 ? 7.488 0.201 -10.223 1.00 98.25 86 LEU A C 1
ATOM 642 O O . LEU A 1 86 ? 8.533 -0.271 -10.660 1.00 98.25 86 LEU A O 1
ATOM 646 N N . SER A 1 87 ? 6.621 0.846 -11.007 1.00 96.75 87 SER A N 1
ATOM 647 C CA . SER A 1 87 ? 6.795 0.996 -12.454 1.00 96.75 87 SER A CA 1
ATOM 648 C C . SER A 1 87 ? 7.679 2.184 -12.850 1.00 96.75 87 SER A C 1
ATOM 650 O O . SER A 1 87 ? 8.218 2.175 -13.952 1.00 96.75 87 SER A O 1
ATOM 652 N N . THR A 1 88 ? 7.824 3.204 -11.993 1.00 96.38 88 THR A N 1
ATOM 653 C CA . THR A 1 88 ? 8.468 4.479 -12.373 1.00 96.38 88 THR A CA 1
ATOM 654 C C . THR A 1 88 ? 9.705 4.856 -11.568 1.00 96.38 88 THR A C 1
ATOM 656 O O . THR A 1 88 ? 10.572 5.541 -12.093 1.00 96.38 88 THR A O 1
ATOM 659 N N . ALA A 1 89 ? 9.758 4.509 -10.282 1.00 96.44 89 ALA A N 1
ATOM 660 C CA . ALA A 1 89 ? 10.727 5.076 -9.339 1.00 96.44 89 ALA A CA 1
ATOM 661 C C . ALA A 1 89 ? 11.504 4.018 -8.549 1.00 96.44 89 ALA A C 1
ATOM 663 O O . ALA A 1 89 ? 12.599 4.302 -8.076 1.00 96.44 89 ALA A O 1
ATOM 664 N N . CYS A 1 90 ? 10.955 2.811 -8.412 1.00 97.75 90 CYS A N 1
ATOM 665 C CA . CYS A 1 90 ? 11.567 1.769 -7.593 1.00 97.75 90 CYS A CA 1
ATOM 666 C C . CYS A 1 90 ? 12.562 0.892 -8.353 1.00 97.75 90 CYS A C 1
ATOM 668 O O . CYS A 1 90 ? 13.260 0.119 -7.717 1.00 97.75 90 CYS A O 1
ATOM 670 N N . ASN A 1 91 ? 12.626 0.981 -9.686 1.00 97.69 91 ASN A N 1
ATOM 671 C CA . ASN A 1 91 ? 13.413 0.059 -10.514 1.00 97.69 91 ASN A CA 1
ATOM 672 C C . ASN A 1 91 ? 13.054 -1.427 -10.276 1.00 97.69 91 ASN A C 1
ATOM 674 O O . ASN A 1 91 ? 13.928 -2.286 -10.245 1.00 97.69 91 ASN A O 1
ATOM 678 N N . ALA A 1 92 ? 11.766 -1.727 -10.068 1.00 98.38 92 ALA A N 1
ATOM 679 C CA . ALA A 1 92 ? 11.305 -3.094 -9.846 1.00 98.38 92 ALA A CA 1
ATOM 680 C C . ALA A 1 92 ? 11.350 -3.917 -11.143 1.00 98.38 92 ALA A C 1
ATOM 682 O O . ALA A 1 92 ? 11.138 -3.381 -12.240 1.00 98.38 92 ALA A O 1
ATOM 683 N N . ASN A 1 93 ? 11.556 -5.228 -11.018 1.00 98.00 93 ASN A N 1
ATOM 684 C CA . ASN A 1 93 ? 11.501 -6.143 -12.154 1.00 98.00 93 ASN A CA 1
ATOM 685 C C . ASN A 1 93 ? 10.049 -6.426 -12.597 1.00 98.00 93 ASN A C 1
ATOM 687 O O . ASN A 1 93 ? 9.075 -6.060 -11.933 1.00 98.00 93 ASN A O 1
ATOM 691 N N . GLU A 1 94 ? 9.881 -7.080 -13.749 1.00 97.44 94 GLU A N 1
ATOM 692 C CA . GLU A 1 94 ? 8.544 -7.379 -14.284 1.00 97.44 94 GLU A CA 1
ATOM 693 C C . GLU A 1 94 ? 7.749 -8.344 -13.390 1.00 97.44 94 GLU A C 1
ATOM 695 O O . GLU A 1 94 ? 6.540 -8.171 -13.234 1.00 97.44 94 GLU A O 1
ATOM 700 N N . ALA A 1 95 ? 8.417 -9.300 -12.733 1.00 97.50 95 ALA A N 1
ATOM 701 C CA . ALA A 1 95 ? 7.769 -10.227 -11.806 1.00 97.50 95 ALA A CA 1
ATOM 702 C C . ALA A 1 95 ? 7.141 -9.501 -10.600 1.00 97.50 95 ALA A C 1
ATOM 704 O O . ALA A 1 95 ? 6.011 -9.800 -10.214 1.00 97.50 95 ALA A O 1
ATOM 705 N N . ALA A 1 96 ? 7.822 -8.496 -10.043 1.00 98.31 96 ALA A N 1
ATOM 706 C CA . ALA A 1 96 ? 7.302 -7.662 -8.963 1.00 98.31 96 ALA A CA 1
ATOM 707 C C . ALA A 1 96 ? 6.131 -6.776 -9.410 1.00 98.31 96 ALA A C 1
ATOM 709 O O . ALA A 1 96 ? 5.159 -6.608 -8.666 1.00 98.31 96 ALA A O 1
ATOM 710 N N . LYS A 1 97 ? 6.187 -6.222 -10.628 1.00 98.31 97 LYS A N 1
ATOM 711 C CA . LYS A 1 97 ? 5.081 -5.428 -11.190 1.00 98.31 97 LYS A CA 1
ATOM 712 C C . LYS A 1 97 ? 3.837 -6.289 -11.402 1.00 98.31 97 LYS A C 1
ATOM 714 O O . LYS A 1 97 ? 2.748 -5.860 -11.019 1.00 98.31 97 LYS A O 1
ATOM 719 N N . GLU A 1 98 ? 3.994 -7.492 -11.955 1.00 98.19 98 GLU A N 1
ATOM 720 C CA . GLU A 1 98 ? 2.910 -8.469 -12.119 1.00 98.19 98 GLU A CA 1
ATOM 721 C C . GLU A 1 98 ? 2.298 -8.831 -10.759 1.00 98.19 98 GLU A C 1
ATOM 723 O O . GLU A 1 98 ? 1.096 -8.644 -10.554 1.00 98.19 98 GLU A O 1
ATOM 728 N N . LEU A 1 99 ? 3.136 -9.210 -9.786 1.00 98.50 99 LEU A N 1
ATOM 729 C CA . LEU A 1 99 ? 2.689 -9.546 -8.434 1.00 98.50 99 LEU A CA 1
ATOM 730 C C . LEU A 1 99 ? 1.935 -8.386 -7.764 1.00 98.50 99 LEU A C 1
ATOM 732 O O . LEU A 1 99 ? 0.914 -8.602 -7.109 1.00 98.50 99 LEU A O 1
ATOM 736 N N . CYS A 1 100 ? 2.380 -7.141 -7.966 1.00 98.62 100 CYS A N 1
ATOM 737 C CA . CYS A 1 100 ? 1.675 -5.966 -7.456 1.00 98.62 100 CYS A CA 1
ATOM 738 C C . CYS A 1 100 ? 0.274 -5.820 -8.059 1.00 98.62 100 CYS A C 1
ATOM 740 O O . CYS A 1 100 ? -0.687 -5.519 -7.344 1.00 98.62 100 CYS A O 1
ATOM 742 N N . ARG A 1 101 ? 0.124 -6.051 -9.370 1.00 98.50 101 ARG A N 1
ATOM 743 C CA . ARG A 1 101 ? -1.178 -5.958 -10.049 1.00 98.50 101 ARG A CA 1
ATOM 744 C C . ARG A 1 101 ? -2.121 -7.087 -9.633 1.00 98.50 101 ARG A C 1
ATOM 746 O O . ARG A 1 101 ? -3.307 -6.815 -9.423 1.00 98.50 101 ARG A O 1
ATOM 753 N N . ASP A 1 102 ? -1.603 -8.285 -9.394 1.00 98.62 102 ASP A N 1
ATOM 754 C CA . ASP A 1 102 ? -2.371 -9.399 -8.831 1.00 98.62 102 ASP A CA 1
ATOM 755 C C . ASP A 1 102 ? -2.828 -9.109 -7.397 1.00 98.62 102 ASP A C 1
ATOM 757 O O . ASP A 1 102 ? -4.013 -9.248 -7.066 1.00 98.62 102 ASP A O 1
ATOM 761 N N . ALA A 1 103 ? -1.920 -8.614 -6.550 1.00 98.62 103 ALA A N 1
ATOM 762 C CA . ALA A 1 103 ? -2.246 -8.211 -5.186 1.00 98.62 103 ALA A CA 1
ATOM 763 C C . ALA A 1 103 ? -3.313 -7.106 -5.165 1.00 98.62 103 ALA A C 1
ATOM 765 O O . ALA A 1 103 ? -4.271 -7.149 -4.389 1.00 98.62 103 ALA A O 1
ATOM 766 N N . GLN A 1 104 ? -3.209 -6.146 -6.082 1.00 98.31 104 GLN A N 1
ATOM 767 C CA . GLN A 1 104 ? -4.191 -5.086 -6.270 1.00 98.31 104 GLN A CA 1
ATOM 768 C C . GLN A 1 104 ? -5.563 -5.633 -6.685 1.00 98.31 104 GLN A C 1
ATOM 770 O O . GLN A 1 104 ? -6.584 -5.211 -6.135 1.00 98.31 104 GLN A O 1
ATOM 775 N N . ALA A 1 105 ? -5.620 -6.577 -7.627 1.00 98.56 105 ALA A N 1
ATOM 776 C CA . ALA A 1 105 ? -6.871 -7.227 -8.014 1.00 98.56 105 ALA A CA 1
ATOM 777 C C . ALA A 1 105 ? -7.507 -7.972 -6.828 1.00 98.56 105 ALA A C 1
ATOM 779 O O . ALA A 1 105 ? -8.728 -7.910 -6.624 1.00 98.56 105 ALA A O 1
ATOM 780 N N . LYS A 1 106 ? -6.684 -8.606 -5.984 1.00 98.38 106 LYS A N 1
ATOM 781 C CA . LYS A 1 106 ? -7.154 -9.261 -4.764 1.00 98.38 106 LYS A CA 1
ATOM 782 C C . LYS A 1 106 ? -7.725 -8.261 -3.760 1.00 98.38 106 LYS A C 1
ATOM 784 O O . LYS A 1 106 ? -8.829 -8.490 -3.270 1.00 98.38 106 LYS A O 1
ATOM 789 N N . VAL A 1 107 ? -7.050 -7.136 -3.508 1.00 98.44 107 VAL A N 1
ATOM 790 C CA . VAL A 1 107 ? -7.555 -6.068 -2.621 1.00 98.44 107 VAL A CA 1
ATOM 791 C C . VAL A 1 107 ? -8.876 -5.488 -3.130 1.00 98.44 107 VAL A C 1
ATOM 793 O O . VAL A 1 107 ? -9.817 -5.339 -2.347 1.00 98.44 107 VAL A O 1
ATOM 796 N N . ARG A 1 108 ? -8.998 -5.240 -4.441 1.00 97.75 108 ARG A N 1
ATOM 797 C CA . ARG A 1 108 ? -10.262 -4.801 -5.064 1.00 97.75 108 ARG A CA 1
ATOM 798 C C . ARG A 1 108 ? -11.397 -5.785 -4.792 1.00 97.75 108 ARG A C 1
ATOM 800 O O . ARG A 1 108 ? -12.501 -5.363 -4.462 1.00 97.75 108 ARG A O 1
ATOM 807 N N . THR A 1 109 ? -11.109 -7.081 -4.893 1.00 98.19 109 THR A N 1
ATOM 808 C CA . THR A 1 109 ? -12.083 -8.159 -4.668 1.00 98.19 109 THR A CA 1
ATOM 809 C C . THR A 1 109 ? -12.470 -8.306 -3.196 1.00 98.19 109 THR A C 1
ATOM 811 O O . THR A 1 109 ? -13.622 -8.613 -2.904 1.00 98.19 109 THR A O 1
ATOM 814 N N . LEU A 1 110 ? -11.540 -8.082 -2.259 1.00 97.12 110 LEU A N 1
ATOM 815 C CA . LEU A 1 110 ? -11.840 -8.151 -0.824 1.00 97.12 110 LEU A CA 1
ATOM 816 C C . LEU A 1 110 ? -12.881 -7.112 -0.409 1.00 97.12 110 LEU A C 1
ATOM 818 O O . LEU A 1 110 ? -13.719 -7.392 0.443 1.00 97.12 110 LEU A O 1
ATOM 822 N N . GLY A 1 111 ? -12.793 -5.896 -0.957 1.00 94.88 111 GLY A N 1
ATOM 823 C CA . GLY A 1 111 ? -13.701 -4.793 -0.632 1.00 94.88 111 GLY A CA 1
ATOM 824 C C . GLY A 1 111 ? -13.622 -4.293 0.819 1.00 94.88 111 GLY A C 1
ATOM 825 O O . GLY A 1 111 ? -14.304 -3.328 1.169 1.00 94.88 111 GLY A O 1
ATOM 826 N N . THR A 1 112 ? -12.787 -4.906 1.664 1.00 96.56 112 THR A N 1
ATOM 827 C CA . THR A 1 112 ? -12.556 -4.490 3.047 1.00 96.56 112 THR A CA 1
ATOM 828 C C . THR A 1 112 ? -11.760 -3.184 3.095 1.00 96.56 112 THR A C 1
ATOM 830 O O . THR A 1 112 ? -11.043 -2.825 2.159 1.00 96.56 112 THR A O 1
ATOM 833 N N . ARG A 1 113 ? -11.928 -2.432 4.188 1.00 95.88 113 ARG A N 1
ATOM 834 C CA . ARG A 1 113 ? -11.258 -1.143 4.440 1.00 95.88 113 ARG A CA 1
ATOM 835 C C . ARG A 1 113 ? -10.785 -1.044 5.887 1.00 95.88 113 ARG A C 1
ATOM 837 O O . ARG A 1 113 ? -11.053 -0.067 6.577 1.00 95.88 113 ARG A O 1
ATOM 844 N N . ASN A 1 114 ? -10.163 -2.112 6.367 1.00 94.50 114 ASN A N 1
ATOM 845 C CA . ASN A 1 114 ? -9.647 -2.210 7.727 1.00 94.50 114 ASN A CA 1
ATOM 846 C C . ASN A 1 114 ? -8.242 -2.830 7.720 1.00 94.50 114 ASN A C 1
ATOM 848 O O . ASN A 1 114 ? -7.686 -3.107 6.656 1.00 94.50 114 ASN A O 1
ATOM 852 N N . LYS A 1 115 ? -7.685 -3.087 8.907 1.00 94.81 115 LYS A N 1
ATOM 853 C CA . LYS A 1 115 ? -6.345 -3.666 9.075 1.00 94.81 115 LYS A CA 1
ATOM 854 C C . LYS A 1 115 ? -6.117 -4.931 8.235 1.00 94.81 115 LYS A C 1
ATOM 856 O O . LYS A 1 115 ? -5.068 -5.061 7.612 1.00 94.81 115 LYS A O 1
ATOM 861 N N . SER A 1 116 ? -7.124 -5.803 8.121 1.00 96.56 116 SER A N 1
ATOM 862 C CA . SER A 1 116 ? -7.017 -7.046 7.340 1.00 96.56 116 SER A CA 1
ATOM 863 C C . SER A 1 116 ? -6.700 -6.797 5.861 1.00 96.56 116 SER A C 1
ATOM 865 O O . SER A 1 116 ? -6.063 -7.629 5.216 1.00 96.56 116 SER A O 1
ATOM 867 N N . THR A 1 117 ? -7.103 -5.644 5.314 1.00 98.06 117 THR A N 1
ATOM 868 C CA . THR A 1 117 ? -6.785 -5.257 3.937 1.00 98.06 117 THR A CA 1
ATOM 869 C C . THR A 1 117 ? -5.294 -4.975 3.776 1.00 98.06 117 THR A C 1
ATOM 871 O O . THR A 1 117 ? -4.689 -5.469 2.827 1.00 98.06 117 THR A O 1
ATOM 874 N N . ALA A 1 118 ? -4.703 -4.223 4.710 1.00 97.94 118 ALA A N 1
ATOM 875 C CA . ALA A 1 118 ? -3.270 -3.931 4.712 1.00 97.94 118 ALA A CA 1
ATOM 876 C C . ALA A 1 118 ? -2.450 -5.203 4.974 1.00 97.94 118 ALA A C 1
ATOM 878 O O . ALA A 1 118 ? -1.498 -5.475 4.249 1.00 97.94 118 ALA A O 1
ATOM 879 N N . ASP A 1 119 ? -2.879 -6.035 5.929 1.00 97.88 119 ASP A N 1
ATOM 880 C CA . ASP A 1 119 ? -2.243 -7.326 6.215 1.00 97.88 119 ASP A CA 1
ATOM 881 C C . ASP A 1 119 ? -2.247 -8.241 4.983 1.00 97.88 119 ASP A C 1
ATOM 883 O O . ASP A 1 119 ? -1.228 -8.843 4.641 1.00 97.88 119 ASP A O 1
ATOM 887 N N . THR A 1 120 ? -3.387 -8.326 4.287 1.00 98.50 120 THR A N 1
ATOM 888 C CA . THR A 1 120 ? -3.508 -9.155 3.082 1.00 98.50 120 THR A CA 1
ATOM 889 C C . THR A 1 120 ? -2.621 -8.623 1.964 1.00 98.50 120 THR A C 1
ATOM 891 O O . THR A 1 120 ? -1.913 -9.404 1.338 1.00 98.50 120 THR A O 1
ATOM 894 N N . TRP A 1 121 ? -2.620 -7.308 1.730 1.00 98.62 121 TRP A N 1
ATOM 895 C CA . TRP A 1 121 ? -1.727 -6.674 0.761 1.00 98.62 121 TRP A CA 1
ATOM 896 C C . TRP A 1 121 ? -0.257 -7.001 1.047 1.00 98.62 121 TRP A C 1
ATOM 898 O O . TRP A 1 121 ? 0.432 -7.524 0.175 1.00 98.62 121 TRP A O 1
ATOM 908 N N . ASN A 1 122 ? 0.197 -6.769 2.282 1.00 98.56 122 ASN A N 1
ATOM 909 C CA . ASN A 1 122 ? 1.580 -7.022 2.685 1.00 98.56 122 ASN A CA 1
ATOM 910 C C . ASN A 1 122 ? 1.942 -8.501 2.512 1.00 98.56 122 ASN A C 1
ATOM 912 O O . ASN A 1 122 ? 2.985 -8.819 1.954 1.00 98.56 122 ASN A O 1
ATOM 916 N N . THR A 1 123 ? 1.044 -9.407 2.904 1.00 98.56 123 THR A N 1
ATOM 917 C CA . THR A 1 123 ? 1.244 -10.855 2.753 1.00 98.56 123 THR A CA 1
ATOM 918 C C . THR A 1 123 ? 1.374 -11.274 1.288 1.00 98.56 123 THR A C 1
ATOM 920 O O . THR A 1 123 ? 2.257 -12.061 0.962 1.00 98.56 123 THR A O 1
ATOM 923 N N . LEU A 1 124 ? 0.534 -10.740 0.396 1.00 98.44 124 LEU A N 1
ATOM 924 C CA . LEU A 1 124 ? 0.566 -11.071 -1.035 1.00 98.44 124 LEU A CA 1
ATOM 925 C C . LEU A 1 124 ? 1.878 -10.659 -1.707 1.00 98.44 124 LEU A C 1
ATOM 927 O O . LEU A 1 124 ? 2.300 -11.312 -2.653 1.00 98.44 124 LEU A O 1
ATOM 931 N N . LEU A 1 125 ? 2.523 -9.606 -1.207 1.00 98.12 125 LEU A N 1
ATOM 932 C CA . LEU A 1 125 ? 3.811 -9.129 -1.707 1.00 98.12 125 LEU A CA 1
ATOM 933 C C . LEU A 1 125 ? 5.017 -9.775 -1.005 1.00 98.12 125 LEU A C 1
ATOM 935 O O . LEU A 1 125 ? 6.146 -9.383 -1.270 1.00 98.12 125 LEU A O 1
ATOM 939 N N . GLY A 1 126 ? 4.797 -10.749 -0.116 1.00 97.62 126 GLY A N 1
ATOM 940 C CA . GLY A 1 126 ? 5.866 -11.445 0.609 1.00 97.62 126 GLY A CA 1
ATOM 941 C C . GLY A 1 126 ? 6.260 -10.813 1.949 1.00 97.62 126 GLY A C 1
ATOM 942 O O . GLY A 1 126 ? 7.147 -11.320 2.625 1.00 97.62 126 GLY A O 1
ATOM 943 N N . PHE A 1 127 ? 5.566 -9.765 2.391 1.00 97.88 127 PHE A N 1
ATOM 944 C CA . PHE A 1 127 ? 5.799 -9.061 3.660 1.00 97.88 127 PHE A CA 1
ATOM 945 C C . PHE A 1 127 ? 4.780 -9.468 4.736 1.00 97.88 127 PHE A C 1
ATOM 947 O O . PHE A 1 127 ? 4.242 -8.633 5.469 1.00 97.88 127 PHE A O 1
ATOM 954 N N . GLY A 1 128 ? 4.460 -10.761 4.814 1.00 95.38 128 GLY A N 1
ATOM 955 C CA . GLY A 1 128 ? 3.568 -11.292 5.844 1.00 95.38 128 GLY A CA 1
ATOM 956 C C . GLY A 1 128 ? 4.076 -10.948 7.248 1.00 95.38 128 GLY A C 1
ATOM 957 O O . GLY A 1 128 ? 5.253 -11.119 7.546 1.00 95.38 128 GLY A O 1
ATOM 958 N N . GLY A 1 129 ? 3.192 -10.434 8.106 1.00 92.00 129 GLY A N 1
ATOM 959 C CA . GLY A 1 129 ? 3.564 -9.985 9.452 1.00 92.00 129 GLY A CA 1
ATOM 960 C C . GLY A 1 129 ? 4.179 -8.582 9.524 1.00 92.00 129 GLY A C 1
ATOM 961 O O . GLY A 1 129 ? 4.546 -8.157 10.618 1.00 92.00 129 GLY A O 1
ATOM 962 N N . ALA A 1 130 ? 4.259 -7.841 8.411 1.00 93.81 130 ALA A N 1
ATOM 963 C CA . ALA A 1 130 ? 4.662 -6.438 8.440 1.00 93.81 130 ALA A CA 1
ATOM 964 C C . ALA A 1 130 ? 3.810 -5.633 9.433 1.00 93.81 130 ALA A C 1
ATOM 966 O O . ALA A 1 130 ? 2.582 -5.768 9.486 1.00 93.81 130 ALA A O 1
ATOM 967 N N . LEU A 1 131 ? 4.468 -4.770 10.209 1.00 92.44 131 LEU A N 1
ATOM 968 C CA . LEU A 1 131 ? 3.793 -3.889 11.150 1.00 92.44 131 LEU A CA 1
ATOM 969 C C . LEU A 1 131 ? 2.932 -2.892 10.365 1.00 92.44 131 LEU A C 1
ATOM 971 O O . LEU A 1 131 ? 3.449 -2.011 9.689 1.00 92.44 131 LEU A O 1
ATOM 975 N N . THR A 1 132 ? 1.608 -3.030 10.449 1.00 92.75 132 THR A N 1
ATOM 976 C CA . THR A 1 132 ? 0.660 -2.117 9.786 1.00 92.75 132 THR A CA 1
ATOM 977 C C . THR A 1 132 ? 0.347 -0.875 10.613 1.00 92.75 132 THR A C 1
ATOM 979 O O . THR A 1 132 ? -0.432 -0.047 10.152 1.00 92.75 132 THR A O 1
ATOM 982 N N . ASN A 1 133 ? 0.904 -0.785 11.826 1.00 91.88 133 ASN A N 1
ATOM 983 C CA . ASN A 1 133 ? 0.778 0.360 12.723 1.00 91.88 133 ASN A CA 1
ATOM 984 C C . ASN A 1 133 ? 2.139 0.828 13.302 1.00 91.88 133 ASN A C 1
ATOM 986 O O . ASN A 1 133 ? 2.310 0.793 14.524 1.00 91.88 133 ASN A O 1
ATOM 990 N N . PRO A 1 134 ? 3.146 1.147 12.459 1.00 87.88 134 PRO A N 1
ATOM 991 C CA . PRO A 1 134 ? 4.449 1.650 12.904 1.00 87.88 134 PRO A CA 1
ATOM 992 C C . PRO A 1 134 ? 4.410 2.963 13.699 1.00 87.88 134 PRO A C 1
ATOM 994 O O . PRO A 1 134 ? 5.273 3.159 14.549 1.00 87.88 134 PRO A O 1
ATOM 997 N N . ASP A 1 135 ? 3.423 3.832 13.482 1.00 84.62 135 ASP A N 1
ATOM 998 C CA . ASP A 1 135 ? 3.355 5.151 14.127 1.00 84.62 135 ASP A CA 1
ATOM 999 C C . ASP A 1 135 ? 2.752 5.075 15.547 1.00 84.62 135 ASP A C 1
ATOM 1001 O O . ASP A 1 135 ? 2.653 6.082 16.250 1.00 84.62 135 ASP A O 1
ATOM 1005 N N . GLY A 1 136 ? 2.334 3.882 15.991 1.00 78.62 136 GLY A N 1
ATOM 1006 C CA . GLY A 1 136 ? 1.804 3.660 17.338 1.00 78.62 136 GLY A CA 1
ATOM 1007 C C . GLY A 1 136 ? 0.413 4.260 17.572 1.00 78.62 136 GLY A C 1
ATOM 1008 O O . GLY A 1 136 ? 0.024 4.482 18.721 1.00 78.62 136 GLY A O 1
ATOM 1009 N N . GLY A 1 137 ? -0.350 4.511 16.502 1.00 75.44 137 GLY A N 1
ATOM 1010 C CA . GLY A 1 137 ? -1.748 4.930 16.581 1.00 75.44 137 GLY A CA 1
ATOM 1011 C C . GLY A 1 137 ? -2.644 3.857 17.212 1.00 75.44 137 GLY A C 1
ATOM 1012 O O . GLY A 1 137 ? -2.196 2.775 17.601 1.00 75.44 137 GLY A O 1
ATOM 1013 N N . LEU A 1 138 ? -3.950 4.117 17.313 1.00 74.69 138 LEU A N 1
ATOM 1014 C CA . LEU A 1 138 ? -4.885 3.050 17.687 1.00 74.69 138 LEU A CA 1
ATOM 1015 C C . LEU A 1 138 ? -4.789 1.910 16.658 1.00 74.69 138 LEU A C 1
ATOM 1017 O O . LEU A 1 138 ? -4.632 2.171 15.470 1.00 74.69 138 LEU A O 1
ATOM 1021 N N . SER A 1 139 ? -4.882 0.655 17.103 1.00 70.88 139 SER A N 1
ATOM 1022 C CA . SER A 1 139 ? -4.774 -0.517 16.220 1.00 70.88 139 SER A CA 1
ATOM 1023 C C . SER A 1 139 ? -6.099 -0.914 15.566 1.00 70.88 139 SER A C 1
ATOM 1025 O O . SER A 1 139 ? -6.090 -1.567 14.523 1.00 70.88 139 SER A O 1
ATOM 1027 N N . GLU A 1 140 ? -7.236 -0.522 16.153 1.00 70.69 140 GLU A N 1
ATOM 1028 C CA . GLU A 1 140 ? -8.576 -0.817 15.636 1.00 70.69 140 GLU A CA 1
ATOM 1029 C C . GLU A 1 140 ? -9.573 0.331 15.892 1.00 70.69 140 GLU A C 1
ATOM 1031 O O . GLU A 1 140 ? -9.502 0.998 16.936 1.00 70.69 140 GLU A O 1
ATOM 1036 N N . PRO A 1 141 ? -10.539 0.558 14.977 1.00 67.94 141 PRO A N 1
ATOM 1037 C CA . PRO A 1 141 ? -11.608 1.526 15.183 1.00 67.94 141 PRO A CA 1
ATOM 1038 C C . PRO A 1 141 ? -12.427 1.199 16.433 1.00 67.94 141 PRO A C 1
ATOM 1040 O O . PRO A 1 141 ? -12.930 0.091 16.593 1.00 67.94 141 PRO A O 1
ATOM 1043 N N . GLY A 1 142 ? -12.621 2.192 17.302 1.00 63.34 142 GLY A N 1
ATOM 1044 C CA . GLY A 1 142 ? -13.536 2.067 18.435 1.00 63.34 142 GLY A CA 1
ATOM 1045 C C . GLY A 1 142 ? -12.967 1.406 19.690 1.00 63.34 142 GLY A C 1
ATOM 1046 O O . GLY A 1 142 ? -13.755 1.177 20.608 1.00 63.34 142 GLY A O 1
ATOM 1047 N N . PHE A 1 143 ? -11.648 1.180 19.787 1.00 56.09 143 PHE A N 1
ATOM 1048 C CA . PHE A 1 143 ? -10.996 0.820 21.052 1.00 56.09 143 PHE A CA 1
ATOM 1049 C C . PHE A 1 143 ? -11.138 1.989 22.037 1.00 56.09 143 PHE A C 1
ATOM 1051 O O . PHE A 1 143 ? -10.330 2.919 22.084 1.00 56.09 143 PHE A O 1
ATOM 1058 N N . ARG A 1 144 ? -12.246 2.018 22.780 1.00 55.12 144 ARG A N 1
ATOM 1059 C CA . ARG A 1 144 ? -12.480 3.056 23.781 1.00 55.12 144 ARG A CA 1
ATOM 1060 C C . ARG A 1 144 ? -11.646 2.691 24.994 1.00 55.12 144 ARG A C 1
ATOM 1062 O O . ARG A 1 144 ? -11.558 1.536 25.386 1.00 55.12 144 ARG A O 1
ATOM 1069 N N . THR A 1 145 ? -11.146 3.695 25.697 1.00 52.62 145 THR A N 1
ATOM 1070 C CA . THR A 1 145 ? -10.501 3.572 27.019 1.00 52.62 145 THR A CA 1
ATOM 1071 C C . THR A 1 145 ? -11.304 2.764 28.058 1.00 52.62 145 THR A C 1
ATOM 1073 O O . THR A 1 145 ? -10.765 2.379 29.093 1.00 52.62 145 THR A O 1
ATOM 1076 N N . LYS A 1 146 ? -12.582 2.459 27.793 1.00 46.97 146 LYS A N 1
ATOM 1077 C CA . LYS A 1 146 ? -13.414 1.533 28.575 1.00 46.97 146 LYS A CA 1
ATOM 1078 C C . LYS A 1 146 ? -12.945 0.073 28.474 1.00 46.97 146 LYS A C 1
ATOM 1080 O O . LYS A 1 146 ? -13.014 -0.631 29.475 1.00 46.97 146 LYS A O 1
ATOM 1085 N N . ASP A 1 147 ? -12.381 -0.344 27.344 1.00 54.06 147 ASP A N 1
ATOM 1086 C CA . ASP A 1 147 ? -11.881 -1.710 27.132 1.00 54.06 147 ASP A CA 1
ATOM 1087 C C . ASP A 1 147 ? -10.570 -1.960 27.895 1.00 54.06 147 ASP A C 1
ATOM 1089 O O . ASP A 1 147 ? -10.316 -3.070 28.361 1.00 54.06 147 ASP A O 1
ATOM 1093 N N . LEU A 1 148 ? -9.781 -0.905 28.146 1.00 54.62 148 LEU A N 1
ATOM 1094 C CA . LEU A 1 148 ? -8.659 -0.952 29.096 1.00 54.62 148 LEU A CA 1
ATOM 1095 C C . LEU A 1 148 ? -9.138 -1.201 30.533 1.00 54.62 148 LEU A C 1
ATOM 1097 O O . LEU A 1 148 ? -8.450 -1.853 31.317 1.00 54.62 148 LEU A O 1
ATOM 1101 N N . LYS A 1 149 ? -10.319 -0.685 30.890 1.00 50.97 149 LYS A N 1
ATOM 1102 C CA . LYS A 1 149 ? -10.879 -0.802 32.241 1.00 50.97 149 LYS A CA 1
ATOM 1103 C C . LYS A 1 149 ? -11.455 -2.198 32.490 1.00 50.97 149 LYS A C 1
ATOM 1105 O O . LYS A 1 149 ? -11.165 -2.774 33.532 1.00 50.97 149 LYS A O 1
ATOM 1110 N N . ILE A 1 150 ? -12.141 -2.765 31.493 1.00 54.38 150 ILE A N 1
ATOM 1111 C CA . ILE A 1 150 ? -12.627 -4.155 31.514 1.00 54.38 150 ILE A CA 1
ATOM 1112 C C . ILE A 1 150 ? -11.445 -5.133 31.581 1.00 54.38 150 ILE A C 1
ATOM 1114 O O . ILE A 1 150 ? -11.417 -5.999 32.453 1.00 54.38 150 ILE A O 1
ATOM 1118 N N . LYS A 1 151 ? -10.403 -4.931 30.759 1.00 53.44 151 LYS A N 1
ATOM 1119 C CA . LYS A 1 151 ? -9.206 -5.786 30.800 1.00 53.44 151 LYS A CA 1
ATOM 1120 C C . LYS A 1 151 ? -8.465 -5.701 32.132 1.00 53.44 151 LYS A C 1
ATOM 1122 O O . LYS A 1 151 ? -7.990 -6.722 32.606 1.00 53.44 151 LYS A O 1
ATOM 1127 N N . ARG A 1 152 ? -8.376 -4.531 32.774 1.00 55.97 152 ARG A N 1
ATOM 1128 C CA . ARG A 1 152 ? -7.713 -4.412 34.085 1.00 55.97 152 ARG A CA 1
ATOM 1129 C C . ARG A 1 152 ? -8.450 -5.190 35.178 1.00 55.97 152 ARG A C 1
ATOM 1131 O O . ARG A 1 152 ? -7.790 -5.835 35.982 1.00 55.97 152 ARG A O 1
ATOM 1138 N N . GLU A 1 153 ? -9.782 -5.158 35.186 1.00 56.38 153 GLU A N 1
ATOM 1139 C CA . GLU A 1 153 ? -10.608 -5.860 36.180 1.00 56.38 153 GLU A CA 1
ATOM 1140 C C . GLU A 1 153 ? -10.655 -7.386 35.947 1.00 56.38 153 GLU A C 1
ATOM 1142 O O . GLU A 1 153 ? -10.599 -8.156 36.909 1.00 56.38 153 GLU A O 1
ATOM 1147 N N . GLU A 1 154 ? -10.668 -7.848 34.690 1.00 59.22 154 GLU A N 1
ATOM 1148 C CA . GLU A 1 154 ? -10.552 -9.279 34.359 1.00 59.22 154 GLU A CA 1
ATOM 1149 C C . GLU A 1 154 ? -9.139 -9.829 34.594 1.00 59.22 154 GLU A C 1
ATOM 1151 O O . GLU A 1 154 ? -8.987 -10.915 35.151 1.00 59.22 154 GLU A O 1
ATOM 1156 N N . VAL A 1 155 ? -8.090 -9.071 34.252 1.00 57.88 155 VAL A N 1
ATOM 1157 C CA . VAL A 1 155 ? -6.691 -9.481 34.470 1.00 57.88 155 VAL A CA 1
ATOM 1158 C C . VAL A 1 155 ? -6.366 -9.598 35.959 1.00 57.88 155 VAL A C 1
ATOM 1160 O O . VAL A 1 155 ? -5.635 -10.509 36.335 1.00 57.88 155 VAL A O 1
ATOM 1163 N N . THR A 1 156 ? -6.956 -8.765 36.826 1.00 58.69 156 THR A N 1
ATOM 1164 C CA . THR A 1 156 ? -6.813 -8.909 38.288 1.00 58.69 156 THR A CA 1
ATOM 1165 C C . THR A 1 156 ? -7.499 -10.149 38.871 1.00 58.69 156 THR A C 1
ATOM 1167 O O . THR A 1 156 ? -7.242 -10.489 40.021 1.00 58.69 156 THR A O 1
ATOM 1170 N N . LYS A 1 157 ? -8.362 -10.830 38.104 1.00 59.19 157 LYS A N 1
ATOM 1171 C CA . LYS A 1 157 ? -9.091 -12.039 38.527 1.00 59.19 157 LYS A CA 1
ATOM 1172 C C . LYS A 1 157 ? -8.498 -13.342 37.998 1.00 59.19 157 LYS A C 1
ATOM 1174 O O . LYS A 1 157 ? -8.887 -14.412 38.459 1.00 59.19 157 LYS A O 1
ATOM 1179 N N . ILE A 1 158 ? -7.577 -13.268 37.042 1.00 59.84 158 ILE A N 1
ATOM 1180 C CA . ILE A 1 158 ? -6.834 -14.436 36.584 1.00 59.84 158 ILE A CA 1
ATOM 1181 C C . ILE A 1 158 ? -5.710 -14.658 37.595 1.00 59.84 158 ILE A C 1
ATOM 1183 O O . ILE A 1 158 ? -4.650 -14.039 37.501 1.00 59.84 158 ILE A O 1
ATOM 1187 N N . GLU A 1 159 ? -5.929 -15.549 38.560 1.00 59.53 159 GLU A N 1
ATOM 1188 C CA . GLU A 1 159 ? -4.833 -16.165 39.308 1.00 59.53 159 GLU A CA 1
ATOM 1189 C C . GLU A 1 159 ? -3.964 -16.937 38.307 1.00 59.53 159 GLU A C 1
ATOM 1191 O O . GLU A 1 159 ? -4.206 -18.106 37.998 1.00 59.53 159 GLU A O 1
ATOM 1196 N N . ARG A 1 160 ? -2.967 -16.269 37.720 1.00 66.50 160 ARG A N 1
ATOM 1197 C CA . ARG A 1 160 ? -1.967 -16.956 36.906 1.00 66.50 160 ARG A CA 1
ATOM 1198 C C . ARG A 1 160 ? -1.154 -17.823 37.855 1.00 66.50 160 ARG A C 1
ATOM 1200 O O . ARG A 1 160 ? -0.306 -17.318 38.584 1.00 66.50 160 ARG A O 1
ATOM 1207 N N . ARG A 1 161 ? -1.431 -19.127 37.862 1.00 68.06 161 ARG A N 1
ATOM 1208 C CA . ARG A 1 161 ? -0.594 -20.126 38.531 1.00 68.06 161 ARG A CA 1
ATOM 1209 C C . ARG A 1 161 ? 0.833 -19.966 38.005 1.00 68.06 161 ARG A C 1
ATOM 1211 O O . ARG A 1 161 ? 1.065 -20.200 36.823 1.00 68.06 161 ARG A O 1
ATOM 1218 N N . PHE A 1 162 ? 1.756 -19.526 38.854 1.00 73.44 162 PHE A N 1
ATOM 1219 C CA . PHE A 1 162 ? 3.166 -19.412 38.497 1.00 73.44 162 PHE A CA 1
ATOM 1220 C C . PHE A 1 162 ? 3.736 -20.823 38.268 1.00 73.44 162 PHE A C 1
ATOM 1222 O O . PHE A 1 162 ? 3.672 -21.665 39.162 1.00 73.44 162 PHE A O 1
ATOM 1229 N N . VAL A 1 163 ? 4.190 -21.102 37.048 1.00 77.56 163 VAL A N 1
ATOM 1230 C CA . VAL A 1 163 ? 4.850 -22.337 36.620 1.00 77.56 163 VAL A CA 1
ATOM 1231 C C . VAL A 1 163 ? 6.321 -21.991 36.433 1.00 77.56 163 VAL A C 1
ATOM 1233 O O . VAL A 1 163 ? 6.680 -21.260 35.507 1.00 77.56 163 VAL A O 1
ATOM 1236 N N . GLU A 1 164 ? 7.148 -22.491 37.346 1.00 78.31 164 GLU A N 1
ATOM 1237 C CA . GLU A 1 164 ? 8.587 -22.247 37.353 1.00 78.31 164 GLU A CA 1
ATOM 1238 C C . GLU A 1 164 ? 9.261 -22.903 36.150 1.00 78.31 164 GLU A C 1
ATOM 1240 O O . GLU A 1 164 ? 9.076 -24.099 35.904 1.00 78.31 164 GLU A O 1
ATOM 1245 N N . CYS A 1 165 ? 10.094 -22.132 35.448 1.00 82.44 165 CYS A N 1
ATOM 1246 C CA . CYS A 1 165 ? 10.989 -22.666 34.430 1.00 82.44 165 CYS A CA 1
ATOM 1247 C C . CYS A 1 165 ? 11.907 -23.731 35.049 1.00 82.44 165 CYS A C 1
ATOM 1249 O O . CYS A 1 165 ? 12.772 -23.414 35.867 1.00 82.44 165 CYS A O 1
ATOM 1251 N N . ARG A 1 166 ? 11.739 -24.993 34.644 1.00 81.38 166 ARG A N 1
ATOM 1252 C CA . ARG A 1 166 ? 12.603 -26.124 35.015 1.00 81.38 166 ARG A CA 1
ATOM 1253 C C . ARG A 1 166 ? 12.904 -26.979 33.789 1.00 81.38 166 ARG A C 1
ATOM 1255 O O . ARG A 1 166 ? 12.220 -26.888 32.781 1.00 81.38 166 ARG A O 1
ATOM 1262 N N . THR A 1 167 ? 13.942 -27.808 33.863 1.00 73.19 167 THR A N 1
ATOM 1263 C CA 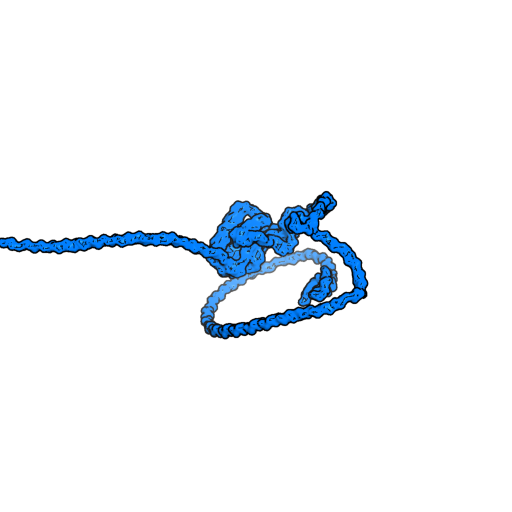. THR A 1 167 ? 14.419 -28.624 32.730 1.00 73.19 167 THR A CA 1
ATOM 1264 C C . THR A 1 167 ? 13.431 -29.699 32.270 1.00 73.19 167 THR A C 1
ATOM 1266 O O . THR A 1 167 ? 13.624 -30.288 31.210 1.00 73.19 167 THR A O 1
ATOM 1269 N N . ASP A 1 168 ? 12.395 -29.970 33.061 1.00 79.00 168 ASP A N 1
ATOM 1270 C CA . ASP A 1 168 ? 11.299 -30.894 32.777 1.00 79.00 168 ASP A CA 1
ATOM 1271 C C . ASP A 1 168 ? 10.059 -30.208 32.175 1.00 79.00 168 ASP A C 1
ATOM 1273 O O . ASP A 1 168 ? 9.113 -30.898 31.794 1.00 79.00 168 ASP A O 1
ATOM 1277 N N . VAL A 1 169 ? 10.064 -28.876 32.041 1.00 75.25 169 VAL A N 1
ATOM 1278 C CA . VAL A 1 169 ? 8.964 -28.092 31.466 1.00 75.25 169 VAL A CA 1
ATOM 1279 C C . VAL A 1 169 ? 9.492 -27.216 30.325 1.00 75.25 169 VAL A C 1
ATOM 1281 O O . VAL A 1 169 ? 10.534 -26.573 30.437 1.00 75.25 169 VAL A O 1
ATOM 1284 N N . TRP A 1 170 ? 8.785 -27.201 29.193 1.00 74.81 170 TRP A N 1
ATOM 1285 C CA . TRP A 1 170 ? 9.171 -26.403 28.026 1.00 74.81 170 TRP A CA 1
ATOM 1286 C C . TRP A 1 170 ? 9.114 -24.897 28.323 1.00 74.81 170 TRP A C 1
ATOM 1288 O O . TRP A 1 170 ? 8.259 -24.435 29.079 1.00 74.81 170 TRP A O 1
ATOM 1298 N N . LEU A 1 171 ? 10.012 -24.119 27.703 1.00 72.25 171 LEU A N 1
ATOM 1299 C CA . LEU A 1 171 ? 10.119 -22.669 27.934 1.00 72.25 171 LEU A CA 1
ATOM 1300 C C . LEU A 1 171 ? 8.829 -21.912 27.590 1.00 72.25 171 LEU A C 1
ATOM 1302 O O . LEU A 1 171 ? 8.527 -20.919 28.243 1.00 72.25 171 LEU A O 1
ATOM 1306 N N . ASP A 1 172 ? 8.072 -22.399 26.608 1.00 74.69 172 ASP A N 1
ATOM 1307 C CA . ASP A 1 172 ? 6.823 -21.780 26.156 1.00 74.69 172 ASP A CA 1
ATOM 1308 C C . ASP A 1 172 ? 5.654 -21.975 27.143 1.00 74.69 172 ASP A C 1
ATOM 1310 O O . ASP A 1 172 ? 4.695 -21.204 27.125 1.00 74.69 172 ASP A O 1
ATOM 1314 N N . ASP A 1 173 ? 5.751 -22.965 28.039 1.00 76.50 173 ASP A N 1
ATOM 1315 C CA . ASP A 1 173 ? 4.713 -23.301 29.024 1.00 76.50 173 ASP A CA 1
ATOM 1316 C C . ASP A 1 173 ? 5.005 -22.740 30.430 1.00 76.50 173 ASP A C 1
ATOM 1318 O O . ASP A 1 173 ? 4.142 -22.757 31.314 1.00 76.50 173 ASP A O 1
ATOM 1322 N N . CYS A 1 174 ? 6.217 -22.230 30.659 1.00 81.75 174 CYS A N 1
ATOM 1323 C CA . CYS A 1 174 ? 6.626 -21.646 31.935 1.00 81.75 174 CYS A CA 1
ATOM 1324 C C . CYS A 1 174 ? 6.401 -20.128 31.944 1.00 81.75 174 CYS A C 1
ATOM 1326 O O . CYS A 1 174 ? 6.582 -19.455 30.935 1.00 81.75 174 CYS A O 1
ATOM 1328 N N . ASN A 1 175 ? 6.039 -19.551 33.095 1.00 76.00 175 ASN A N 1
ATOM 1329 C CA . ASN A 1 175 ? 5.737 -18.113 33.207 1.00 76.00 175 ASN A CA 1
ATOM 1330 C C . ASN A 1 175 ? 6.690 -17.334 34.131 1.00 76.00 175 ASN A C 1
ATOM 1332 O O . ASN A 1 175 ? 6.391 -16.197 34.505 1.00 76.00 175 ASN A O 1
ATOM 1336 N N . GLY A 1 176 ? 7.859 -17.906 34.434 1.00 75.69 176 GLY A N 1
ATOM 1337 C CA . GLY A 1 176 ? 8.996 -17.181 34.994 1.00 75.69 176 GLY A CA 1
ATOM 1338 C C . GLY A 1 176 ? 10.010 -18.065 35.719 1.00 75.69 176 GLY A C 1
ATOM 1339 O O . GLY A 1 176 ? 9.753 -19.224 36.038 1.00 75.69 176 GLY A O 1
ATOM 1340 N N . TRP A 1 177 ? 11.177 -17.486 35.997 1.00 64.25 177 TRP A N 1
ATOM 1341 C CA . TRP A 1 177 ? 12.157 -18.041 36.931 1.00 64.25 177 TRP A CA 1
ATOM 1342 C C . TRP A 1 177 ? 11.864 -17.475 38.319 1.00 64.25 177 TRP A C 1
ATOM 1344 O O . TRP A 1 177 ? 11.601 -16.275 38.447 1.00 64.25 177 TRP A O 1
ATOM 1354 N N . SER A 1 178 ? 11.889 -18.310 39.356 1.00 67.69 178 SER A N 1
ATOM 1355 C CA . SER A 1 178 ? 11.760 -17.851 40.741 1.00 67.69 178 SER A CA 1
ATOM 1356 C C . SER A 1 178 ? 12.852 -16.813 41.004 1.00 67.69 178 SER A C 1
ATOM 1358 O O . SER A 1 178 ? 14.025 -17.059 40.714 1.00 67.69 178 SER A O 1
ATOM 1360 N N . SER A 1 179 ? 12.470 -15.632 41.501 1.00 59.09 179 SER A N 1
ATOM 1361 C CA . SER A 1 179 ? 13.445 -14.601 41.868 1.00 59.09 179 SER A CA 1
ATOM 1362 C C . SER A 1 179 ? 14.474 -15.226 42.815 1.00 59.09 179 SER A C 1
ATOM 1364 O O . SER A 1 179 ? 14.052 -15.859 43.788 1.00 59.09 179 SER A O 1
ATOM 1366 N N . PRO A 1 180 ? 15.792 -15.071 42.582 1.00 58.75 180 PRO A N 1
ATOM 1367 C CA . PRO A 1 180 ? 16.772 -15.494 43.570 1.00 58.75 180 PRO A CA 1
ATOM 1368 C C . PRO A 1 180 ? 16.440 -14.794 44.891 1.00 58.75 180 PRO A C 1
ATOM 1370 O O . PRO A 1 180 ? 16.047 -13.620 44.885 1.00 58.75 180 PRO A O 1
ATOM 1373 N N . GLU A 1 181 ? 16.527 -15.535 46.000 1.00 61.91 181 GLU A N 1
ATOM 1374 C CA . GLU A 1 181 ? 16.339 -15.003 47.353 1.00 61.91 181 GLU A CA 1
ATOM 1375 C C . GLU A 1 181 ? 17.063 -13.655 47.484 1.00 61.91 181 GLU A C 1
ATOM 1377 O O . GLU A 1 181 ? 18.136 -13.491 46.889 1.00 61.91 181 GLU A O 1
ATOM 1382 N N . PRO A 1 182 ? 16.505 -12.671 48.220 1.00 51.78 182 PRO A N 1
ATOM 1383 C CA . PRO A 1 182 ? 17.150 -11.376 48.354 1.00 51.78 182 PRO A CA 1
ATOM 1384 C C . PRO A 1 182 ? 18.575 -11.610 48.843 1.00 51.78 182 PRO A C 1
ATOM 1386 O O . PRO A 1 182 ? 18.783 -12.142 49.933 1.00 51.78 182 PRO A O 1
ATOM 1389 N N . VAL A 1 183 ? 19.548 -11.251 48.004 1.00 50.47 183 VAL A N 1
ATOM 1390 C CA . VAL A 1 183 ? 20.965 -11.357 48.330 1.00 50.47 183 VAL A CA 1
ATOM 1391 C C . VAL A 1 183 ? 21.184 -10.475 49.550 1.00 50.47 183 VAL A C 1
ATOM 1393 O O . VAL A 1 183 ? 21.307 -9.253 49.444 1.00 50.47 183 VAL A O 1
ATOM 1396 N N . VAL A 1 184 ? 21.188 -11.091 50.732 1.00 52.66 184 VAL A N 1
ATOM 1397 C CA . VAL A 1 184 ? 21.717 -10.468 51.936 1.00 52.66 184 VAL A CA 1
ATOM 1398 C C . VAL A 1 184 ? 23.142 -10.101 51.562 1.00 52.66 184 VAL A C 1
ATOM 1400 O O . VAL A 1 184 ? 23.921 -10.982 51.187 1.00 52.66 184 VAL A O 1
ATOM 1403 N N . LYS A 1 185 ? 23.443 -8.798 51.553 1.00 47.94 185 LYS A N 1
ATOM 1404 C CA . LYS A 1 185 ? 24.779 -8.275 51.261 1.00 47.94 185 LYS A CA 1
ATOM 1405 C C . LYS A 1 185 ? 25.759 -9.051 52.139 1.00 47.94 185 LYS A C 1
ATOM 1407 O O . LYS A 1 185 ? 25.766 -8.869 53.351 1.00 47.94 185 LYS A O 1
ATOM 1412 N N . ARG A 1 186 ? 26.509 -9.979 51.539 1.00 49.91 186 ARG A N 1
ATOM 1413 C CA . ARG A 1 186 ? 27.589 -10.677 52.229 1.00 49.91 186 ARG A CA 1
ATOM 1414 C C . ARG A 1 186 ? 28.659 -9.633 52.485 1.00 49.91 186 ARG A C 1
ATOM 1416 O O . ARG A 1 186 ? 29.252 -9.121 51.537 1.00 49.91 186 ARG A O 1
ATOM 1423 N N . ASP A 1 187 ? 28.852 -9.312 53.756 1.00 47.75 187 ASP A N 1
ATOM 1424 C CA . ASP A 1 187 ? 30.021 -8.583 54.213 1.00 47.75 187 ASP A CA 1
ATOM 1425 C C . ASP A 1 187 ? 31.270 -9.327 53.731 1.00 47.75 187 ASP A C 1
ATOM 1427 O O . ASP A 1 187 ? 31.412 -10.542 53.897 1.00 47.75 187 ASP A O 1
ATOM 1431 N N . VAL A 1 188 ? 32.127 -8.584 53.040 1.00 47.25 188 VAL A N 1
ATOM 1432 C CA . VAL A 1 188 ? 33.363 -9.075 52.444 1.00 47.25 188 VAL A CA 1
ATOM 1433 C C . VAL A 1 188 ? 34.315 -9.463 53.572 1.00 47.25 188 VAL A C 1
ATOM 1435 O O . VAL A 1 188 ? 34.789 -8.599 54.306 1.00 47.25 188 VAL A O 1
ATOM 1438 N N . ILE A 1 189 ? 34.618 -10.754 53.681 1.00 43.56 189 ILE A N 1
ATOM 1439 C CA . ILE A 1 189 ? 35.837 -11.229 54.334 1.00 43.56 189 ILE A CA 1
ATOM 1440 C C . ILE A 1 189 ? 36.459 -12.333 53.480 1.00 43.56 189 ILE A C 1
ATOM 1442 O O . ILE A 1 189 ? 35.878 -13.399 53.286 1.00 43.56 189 ILE A O 1
ATOM 1446 N N . ASP A 1 190 ? 37.613 -11.960 52.931 1.00 46.34 190 ASP A N 1
ATOM 1447 C CA . ASP A 1 190 ? 38.736 -12.728 52.397 1.00 46.34 190 ASP A CA 1
ATOM 1448 C C . ASP A 1 190 ? 38.508 -14.190 51.985 1.00 46.34 190 ASP A C 1
ATOM 1450 O O . ASP A 1 190 ? 38.505 -15.112 52.799 1.00 46.34 190 ASP A O 1
ATOM 1454 N N . ALA A 1 191 ? 38.512 -14.410 50.669 1.00 38.03 191 ALA A N 1
ATOM 1455 C CA . ALA A 1 191 ? 39.007 -15.645 50.076 1.00 38.03 191 ALA A CA 1
ATOM 1456 C C . ALA A 1 191 ? 39.799 -15.301 48.808 1.00 38.03 191 ALA A C 1
ATOM 1458 O O . ALA A 1 191 ? 39.337 -14.552 47.948 1.00 38.03 191 ALA A O 1
ATOM 1459 N N . ALA A 1 192 ? 41.028 -15.806 48.765 1.00 38.22 192 ALA A N 1
ATOM 1460 C CA . ALA A 1 192 ? 42.088 -15.442 47.842 1.00 38.22 192 ALA A CA 1
ATOM 1461 C C . ALA A 1 192 ? 41.696 -15.581 46.362 1.00 38.22 192 ALA A C 1
ATOM 1463 O O . ALA A 1 192 ? 41.123 -16.582 45.937 1.00 38.22 192 ALA A O 1
ATOM 1464 N N . ALA A 1 193 ? 42.069 -14.566 45.585 1.00 40.00 193 ALA A N 1
ATOM 1465 C CA . ALA A 1 193 ? 41.967 -14.550 44.137 1.00 40.00 193 ALA A CA 1
ATOM 1466 C C . ALA A 1 193 ? 43.016 -15.482 43.510 1.00 40.00 193 ALA A C 1
ATOM 1468 O O . ALA A 1 193 ? 44.219 -15.284 43.694 1.00 40.00 193 ALA A O 1
ATOM 1469 N N . GLU A 1 194 ? 42.566 -16.461 42.729 1.00 59.69 194 GLU A N 1
ATOM 1470 C CA . GLU A 1 194 ? 43.420 -17.148 41.760 1.00 59.69 194 GLU A CA 1
ATOM 1471 C C . GLU A 1 194 ? 43.553 -16.290 40.485 1.00 59.69 194 GLU A C 1
ATOM 1473 O O . GLU A 1 194 ? 42.572 -15.669 40.056 1.00 59.69 194 GLU A O 1
ATOM 1478 N N . PRO A 1 195 ? 44.745 -16.205 39.864 1.00 49.91 195 PRO A N 1
ATOM 1479 C CA . PRO A 1 195 ? 44.960 -15.330 38.721 1.00 49.91 195 PRO A CA 1
ATOM 1480 C C . PRO A 1 195 ? 44.311 -15.902 37.456 1.00 49.91 195 PRO A C 1
ATOM 1482 O O . PRO A 1 195 ? 44.721 -16.931 36.920 1.00 49.91 195 PRO A O 1
ATOM 1485 N N . VAL A 1 196 ? 43.321 -15.177 36.939 1.00 53.59 196 VAL A N 1
ATOM 1486 C CA . VAL A 1 196 ? 42.747 -15.387 35.607 1.00 53.59 196 VAL A CA 1
ATOM 1487 C C . VAL A 1 196 ? 43.834 -15.132 34.559 1.00 53.59 196 VAL A C 1
ATOM 1489 O O . VAL A 1 196 ? 44.264 -13.997 34.350 1.00 53.59 196 VAL A O 1
ATOM 1492 N N . VAL A 1 197 ? 44.282 -16.192 33.885 1.00 49.03 197 VAL A N 1
ATOM 1493 C CA . VAL A 1 197 ? 45.159 -16.091 32.713 1.00 49.03 197 VAL A CA 1
ATOM 1494 C C . VAL A 1 197 ? 44.369 -15.438 31.579 1.00 49.03 197 VAL A C 1
ATOM 1496 O O . VAL A 1 197 ? 43.410 -16.004 31.052 1.00 49.03 197 VAL A O 1
ATOM 1499 N N . LYS A 1 198 ? 44.781 -14.223 31.216 1.00 48.16 198 LYS A N 1
ATOM 1500 C CA . LYS A 1 198 ? 44.301 -13.472 30.055 1.00 48.16 198 LYS A CA 1
ATOM 1501 C C . LYS A 1 198 ? 44.610 -14.295 28.799 1.00 48.16 198 LYS A C 1
ATOM 1503 O O . LYS A 1 198 ? 45.775 -14.492 28.469 1.00 48.16 198 LYS A O 1
ATOM 1508 N N . ARG A 1 199 ? 43.586 -14.796 28.105 1.00 52.78 199 ARG A N 1
ATOM 1509 C CA . ARG A 1 199 ? 43.757 -15.264 26.724 1.00 52.78 199 ARG A CA 1
ATOM 1510 C C . ARG A 1 199 ? 43.950 -14.025 25.855 1.00 52.78 199 ARG A C 1
ATOM 1512 O O . ARG A 1 199 ? 43.021 -13.235 25.710 1.00 52.78 199 ARG A O 1
ATOM 1519 N N . GLU A 1 200 ? 45.165 -13.837 25.355 1.00 57.34 200 GLU A N 1
ATOM 1520 C CA . GLU A 1 200 ? 45.463 -12.859 24.312 1.00 57.34 200 GLU A CA 1
ATOM 1521 C C . GLU A 1 200 ? 44.610 -13.165 23.076 1.00 57.34 200 GLU A C 1
ATOM 1523 O O . GLU A 1 200 ? 44.531 -14.306 22.615 1.00 57.34 200 GLU A O 1
ATOM 1528 N N . ALA A 1 201 ? 43.919 -12.134 22.594 1.00 53.38 201 ALA A N 1
ATOM 1529 C CA . ALA A 1 201 ? 43.204 -12.157 21.333 1.00 53.38 201 ALA A CA 1
ATOM 1530 C C . ALA A 1 201 ? 44.220 -12.289 20.191 1.00 53.38 201 ALA A C 1
ATOM 1532 O O . ALA A 1 201 ? 45.247 -11.610 20.185 1.00 53.38 201 ALA A O 1
ATOM 1533 N N . ALA A 1 202 ? 43.934 -13.179 19.243 1.00 57.78 202 ALA A N 1
ATOM 1534 C CA . ALA A 1 202 ? 44.679 -13.262 17.995 1.00 57.78 202 ALA A CA 1
ATOM 1535 C C . ALA A 1 202 ? 44.609 -11.912 17.249 1.00 57.78 202 ALA A C 1
ATOM 1537 O O . ALA A 1 202 ? 43.573 -11.247 17.331 1.00 57.78 202 ALA A O 1
ATOM 1538 N N . PRO A 1 203 ? 45.674 -11.496 16.540 1.00 59.91 203 PRO A N 1
ATOM 1539 C CA . PRO A 1 203 ? 45.647 -10.263 15.762 1.00 59.91 203 PRO A CA 1
ATOM 1540 C C . PRO A 1 203 ? 44.612 -10.369 14.634 1.00 59.91 203 PRO A C 1
ATOM 1542 O O . PRO A 1 203 ? 44.564 -11.375 13.922 1.00 59.91 203 PRO A O 1
ATOM 1545 N N . GLU A 1 204 ? 43.778 -9.335 14.500 1.00 64.12 204 GLU A N 1
ATOM 1546 C CA . GLU A 1 204 ? 42.870 -9.164 13.364 1.00 64.12 204 GLU A CA 1
ATOM 1547 C C . GLU A 1 204 ? 43.675 -9.130 12.051 1.00 64.12 204 GLU A C 1
ATOM 1549 O O . GLU A 1 204 ? 44.758 -8.536 12.020 1.00 64.12 204 GLU A O 1
ATOM 1554 N N . PRO A 1 205 ? 43.196 -9.776 10.972 1.00 64.50 205 PRO A N 1
ATOM 1555 C CA . PRO A 1 205 ? 43.851 -9.697 9.672 1.00 64.50 205 PRO A CA 1
ATOM 1556 C C . PRO A 1 205 ? 43.790 -8.263 9.129 1.00 64.50 205 PRO A C 1
ATOM 1558 O O . PRO A 1 205 ? 42.759 -7.597 9.229 1.00 64.50 205 PRO A O 1
ATOM 1561 N N . GLU A 1 206 ? 44.904 -7.800 8.557 1.00 67.00 206 GLU A N 1
ATOM 1562 C CA . GLU A 1 206 ? 44.995 -6.494 7.898 1.00 67.00 206 GLU A CA 1
ATOM 1563 C C . GLU A 1 206 ? 43.960 -6.385 6.762 1.00 67.00 206 GLU A C 1
ATOM 1565 O O . GLU A 1 206 ? 43.742 -7.365 6.042 1.00 67.00 206 GLU A O 1
ATOM 1570 N N . PRO A 1 207 ? 43.312 -5.217 6.593 1.00 68.19 207 PRO A N 1
ATOM 1571 C CA . PRO A 1 207 ? 42.336 -5.015 5.533 1.00 68.19 207 PRO A CA 1
ATOM 1572 C C . PRO A 1 207 ? 43.007 -5.135 4.161 1.00 68.19 207 PRO A C 1
ATOM 1574 O O . PRO A 1 207 ? 44.048 -4.524 3.908 1.00 68.19 207 PRO A O 1
ATOM 1577 N N . GLU A 1 208 ? 42.400 -5.927 3.275 1.00 69.12 208 GLU A N 1
ATOM 1578 C CA . GLU A 1 208 ? 42.797 -5.993 1.869 1.00 69.12 208 GLU A CA 1
ATOM 1579 C C . GLU A 1 208 ? 42.705 -4.595 1.229 1.00 69.12 208 GLU A C 1
ATOM 1581 O O . GLU A 1 208 ? 41.801 -3.824 1.566 1.00 69.12 208 GLU A O 1
ATOM 1586 N N . PRO A 1 209 ? 43.633 -4.242 0.322 1.00 67.75 209 PRO A N 1
ATOM 1587 C CA . PRO A 1 209 ? 43.615 -2.943 -0.333 1.00 67.75 209 PRO A CA 1
ATOM 1588 C C . PRO A 1 209 ? 42.337 -2.783 -1.161 1.00 67.75 209 PRO A C 1
ATOM 1590 O O . PRO A 1 209 ? 42.008 -3.636 -1.987 1.00 67.75 209 PRO A O 1
ATOM 1593 N N . GLU A 1 210 ? 41.633 -1.672 -0.936 1.00 68.56 210 GLU A N 1
ATOM 1594 C CA . GLU A 1 210 ? 40.474 -1.281 -1.734 1.00 68.56 210 GLU A CA 1
ATOM 1595 C C . GLU A 1 210 ? 40.864 -1.185 -3.220 1.00 68.56 210 GLU A C 1
ATOM 1597 O O . GLU A 1 210 ? 41.936 -0.661 -3.544 1.00 68.56 210 GLU A O 1
ATOM 1602 N N . PRO A 1 211 ? 40.023 -1.691 -4.139 1.00 70.06 211 PRO A N 1
ATOM 1603 C CA . PRO A 1 211 ? 40.266 -1.548 -5.566 1.00 70.06 211 PRO A CA 1
ATOM 1604 C C . PRO A 1 211 ? 40.268 -0.065 -5.956 1.00 70.06 211 PRO A C 1
ATOM 1606 O O . PRO A 1 211 ? 39.395 0.699 -5.541 1.00 70.06 211 PRO A O 1
ATOM 1609 N N . GLU A 1 212 ? 41.258 0.331 -6.761 1.00 66.81 212 GLU A N 1
ATOM 1610 C CA . GLU A 1 212 ? 41.349 1.685 -7.306 1.00 66.81 212 GLU A CA 1
ATOM 1611 C C . GLU A 1 212 ? 40.062 2.049 -8.067 1.00 66.81 212 GLU A C 1
ATOM 1613 O O . GLU A 1 212 ? 39.517 1.208 -8.791 1.00 66.81 212 GLU A O 1
ATOM 1618 N N . PRO A 1 213 ? 39.564 3.290 -7.921 1.00 68.88 213 PRO A N 1
ATOM 1619 C CA . PRO A 1 213 ? 38.354 3.724 -8.599 1.00 68.88 213 PRO A CA 1
ATOM 1620 C C . PRO A 1 213 ? 38.541 3.667 -10.118 1.00 68.88 213 PRO A C 1
ATOM 1622 O O . PRO A 1 213 ? 39.490 4.235 -10.666 1.00 68.88 213 PRO A O 1
ATOM 1625 N N . GLU A 1 214 ? 37.614 2.991 -10.799 1.00 68.75 214 GLU A N 1
ATOM 1626 C CA . GLU A 1 214 ? 37.516 3.035 -12.256 1.00 68.75 214 GLU A CA 1
ATOM 1627 C C . GLU A 1 214 ? 37.307 4.487 -12.728 1.00 68.75 214 GLU A C 1
ATOM 1629 O O . GLU A 1 214 ? 36.629 5.268 -12.053 1.00 68.75 214 GLU A O 1
ATOM 1634 N N . PRO A 1 215 ? 37.888 4.877 -13.877 1.00 69.19 215 PRO A N 1
ATOM 1635 C CA . PRO A 1 215 ? 37.756 6.231 -14.392 1.00 69.19 215 PRO A CA 1
ATOM 1636 C C . PRO A 1 215 ? 36.290 6.563 -14.689 1.00 69.19 215 PRO A C 1
ATOM 1638 O O . PRO A 1 215 ? 35.608 5.832 -15.411 1.00 69.19 215 PRO A O 1
ATOM 1641 N N . GLU A 1 216 ? 35.825 7.692 -14.149 1.00 66.25 216 GLU A N 1
ATOM 1642 C CA . GLU A 1 216 ? 34.502 8.238 -14.440 1.00 66.25 216 GLU A CA 1
ATOM 1643 C C . GLU A 1 216 ? 34.334 8.449 -15.957 1.00 66.25 216 GLU A C 1
ATOM 1645 O O . GLU A 1 216 ? 35.223 9.017 -16.603 1.00 66.25 216 GLU A O 1
ATOM 1650 N N . PRO A 1 217 ? 33.209 8.018 -16.554 1.00 70.00 217 PRO A N 1
ATOM 1651 C CA . PRO A 1 217 ? 32.918 8.317 -17.947 1.00 70.00 217 PRO A CA 1
ATOM 1652 C C . PRO A 1 217 ? 32.752 9.830 -18.146 1.00 70.00 217 PRO A C 1
ATOM 1654 O O . PRO A 1 217 ? 32.064 10.502 -17.374 1.00 70.00 217 PRO A O 1
ATOM 1657 N N . GLU A 1 218 ? 33.378 10.359 -19.202 1.00 66.44 218 GLU A N 1
ATOM 1658 C CA . GLU A 1 218 ? 33.250 11.761 -19.603 1.00 66.44 218 GLU A CA 1
ATOM 1659 C C . GLU A 1 218 ? 31.768 12.141 -19.795 1.00 66.44 218 GLU A C 1
ATOM 1661 O O . GLU A 1 218 ? 30.999 11.364 -20.369 1.00 66.44 218 GLU A O 1
ATOM 1666 N N . PRO A 1 219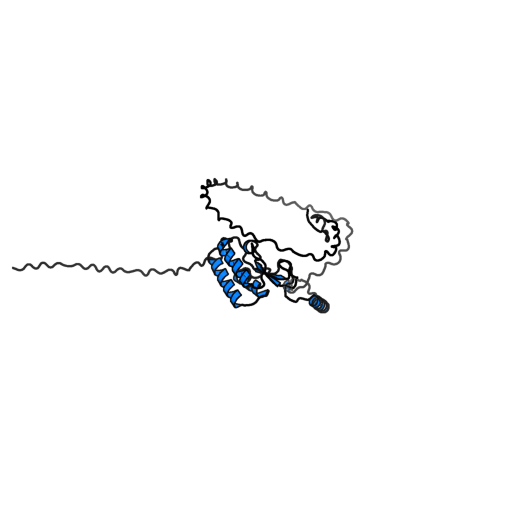 ? 31.340 13.333 -19.343 1.00 67.44 219 PRO A N 1
ATOM 1667 C CA . PRO A 1 219 ? 29.952 13.749 -19.458 1.00 67.44 219 PRO A CA 1
ATOM 1668 C C . PRO A 1 219 ? 29.559 13.920 -20.931 1.00 67.44 219 PRO A C 1
ATOM 1670 O O . PRO A 1 219 ? 30.044 14.819 -21.622 1.00 67.44 219 PRO A O 1
ATOM 1673 N N . GLU A 1 220 ? 28.637 13.079 -21.403 1.00 60.19 220 GLU A N 1
ATOM 1674 C CA . GLU A 1 220 ? 27.974 13.279 -22.688 1.00 60.19 220 GLU A CA 1
ATOM 1675 C C . GLU A 1 220 ? 27.192 14.601 -22.678 1.00 60.19 220 GLU A C 1
ATOM 1677 O O . GLU A 1 220 ? 26.500 14.956 -21.719 1.00 60.19 220 GLU A O 1
ATOM 1682 N N . ALA A 1 221 ? 27.336 15.356 -23.767 1.00 61.75 221 ALA A N 1
ATOM 1683 C CA . ALA A 1 221 ? 26.758 16.679 -23.931 1.00 61.75 221 ALA A CA 1
ATOM 1684 C C . ALA A 1 221 ? 25.230 16.663 -23.755 1.00 61.75 22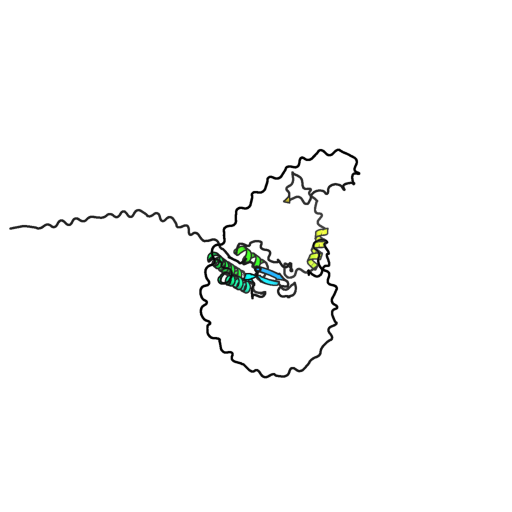1 ALA A C 1
ATOM 1686 O O . ALA A 1 221 ? 24.510 15.931 -24.435 1.00 61.75 221 ALA A O 1
ATOM 1687 N N . ALA A 1 222 ? 24.735 17.532 -22.871 1.00 60.94 222 ALA A N 1
ATOM 1688 C CA . ALA A 1 222 ? 23.311 17.727 -22.652 1.00 60.94 222 ALA A CA 1
ATOM 1689 C C . ALA A 1 222 ? 22.591 18.133 -23.959 1.00 60.94 222 ALA A C 1
ATOM 1691 O O . ALA A 1 222 ? 23.057 19.041 -24.659 1.00 60.94 222 ALA A O 1
ATOM 1692 N N . PRO A 1 223 ? 21.439 17.523 -24.293 1.00 64.50 223 PRO A N 1
ATOM 1693 C CA . PRO A 1 223 ? 20.613 17.982 -25.400 1.00 64.50 223 PRO A CA 1
ATOM 1694 C C . PRO A 1 223 ? 19.998 19.359 -25.098 1.00 64.50 223 PRO A C 1
ATOM 1696 O O . PRO A 1 223 ? 19.631 19.670 -23.965 1.00 64.50 223 PRO A O 1
ATOM 1699 N N . ALA A 1 224 ? 19.906 20.186 -26.144 1.00 64.06 224 ALA A N 1
ATOM 1700 C CA . ALA A 1 224 ? 19.446 21.573 -26.103 1.00 64.06 224 ALA A CA 1
ATOM 1701 C C . ALA A 1 224 ? 18.064 21.752 -25.431 1.00 64.06 224 ALA A C 1
ATOM 1703 O O . ALA A 1 224 ? 17.195 20.886 -25.569 1.00 64.06 224 ALA A O 1
ATOM 1704 N N . PRO A 1 225 ? 17.819 22.890 -24.752 1.00 62.91 225 PRO A N 1
ATOM 1705 C CA . PRO A 1 225 ? 16.546 23.152 -24.090 1.00 62.91 225 PRO A CA 1
ATOM 1706 C C . PRO A 1 225 ? 15.396 23.305 -25.099 1.00 62.91 225 PRO A C 1
ATOM 1708 O O . PRO A 1 225 ? 15.498 24.033 -26.088 1.00 62.91 225 PRO A O 1
ATOM 1711 N N . ALA A 1 226 ? 14.283 22.622 -24.820 1.00 64.38 226 ALA A N 1
ATOM 1712 C CA . ALA A 1 226 ? 13.012 22.789 -25.520 1.00 64.38 226 ALA A CA 1
ATOM 1713 C C . ALA A 1 226 ? 12.394 24.179 -25.235 1.00 64.38 226 ALA A C 1
ATOM 1715 O O . ALA A 1 226 ? 12.631 24.737 -24.162 1.00 64.38 226 ALA A O 1
ATOM 1716 N N . PRO A 1 227 ? 11.596 24.749 -26.161 1.00 60.50 227 PRO A N 1
ATOM 1717 C CA . PRO A 1 227 ? 11.038 26.089 -25.997 1.00 60.50 227 PRO A CA 1
ATOM 1718 C C . PRO A 1 227 ? 9.965 26.159 -24.899 1.00 60.50 227 PRO A C 1
ATOM 1720 O O . PRO A 1 227 ? 9.116 25.277 -24.766 1.00 60.50 227 PRO A O 1
ATOM 1723 N N . GLU A 1 228 ? 10.014 27.252 -24.138 1.00 64.25 228 GLU A N 1
ATOM 1724 C CA . GLU A 1 228 ? 9.145 27.579 -23.004 1.00 64.25 228 GLU A CA 1
ATOM 1725 C C . GLU A 1 228 ? 7.655 27.694 -23.399 1.00 64.25 228 GLU A C 1
ATOM 1727 O O . GLU A 1 228 ? 7.334 28.283 -24.438 1.00 64.25 228 GLU A O 1
ATOM 1732 N N . PRO A 1 229 ? 6.706 27.212 -22.572 1.00 56.44 229 PRO A N 1
ATOM 1733 C CA . PRO A 1 229 ? 5.291 27.488 -22.782 1.00 56.44 229 PRO A CA 1
ATOM 1734 C C . PRO A 1 229 ? 4.921 28.912 -22.336 1.00 56.44 229 PRO A C 1
ATOM 1736 O O . PRO A 1 229 ? 5.202 29.341 -21.217 1.00 56.44 229 PRO A O 1
ATOM 1739 N N . ALA A 1 230 ? 4.224 29.631 -23.218 1.00 52.38 230 ALA A N 1
ATOM 1740 C CA . ALA A 1 230 ? 3.720 30.979 -22.982 1.00 52.38 230 ALA A CA 1
ATOM 1741 C C . ALA A 1 230 ? 2.698 31.034 -21.828 1.00 52.38 230 ALA A C 1
ATOM 1743 O O . ALA A 1 230 ? 1.648 30.389 -21.861 1.00 52.38 230 ALA A O 1
ATOM 1744 N N . VAL A 1 231 ? 2.988 31.870 -20.829 1.00 48.31 231 VAL A N 1
ATOM 1745 C CA . VAL A 1 231 ? 2.093 32.200 -19.713 1.00 48.31 231 VAL A CA 1
ATOM 1746 C C . VAL A 1 231 ? 0.992 33.147 -20.199 1.00 48.31 231 VAL A C 1
ATOM 1748 O O . VAL A 1 231 ? 1.240 34.320 -20.478 1.00 48.31 231 VAL A O 1
ATOM 1751 N N . VAL A 1 232 ? -0.247 32.655 -20.263 1.00 44.75 232 VAL A N 1
ATOM 1752 C CA . VAL A 1 232 ? -1.442 33.498 -20.420 1.00 44.75 232 VAL A CA 1
ATOM 1753 C C . VAL A 1 232 ? -1.833 34.037 -19.046 1.00 44.75 232 VAL A C 1
ATOM 1755 O O . VAL A 1 232 ? -2.284 33.291 -18.176 1.00 44.75 232 VAL A O 1
ATOM 1758 N N . LYS A 1 233 ? -1.660 35.346 -18.851 1.00 41.38 233 LYS A N 1
ATOM 1759 C CA . LYS A 1 233 ? -2.168 36.073 -17.684 1.00 41.38 233 LYS A CA 1
ATOM 1760 C C . LYS A 1 233 ? -3.697 36.079 -17.737 1.00 41.38 233 LYS A C 1
ATOM 1762 O O . LYS A 1 233 ? -4.281 36.527 -18.720 1.00 41.38 233 LYS A O 1
ATOM 1767 N N . ARG A 1 234 ? -4.339 35.573 -16.684 1.00 39.06 234 ARG A N 1
ATOM 1768 C CA . ARG A 1 234 ? -5.732 35.895 -16.369 1.00 39.06 234 ARG A CA 1
ATOM 1769 C C . ARG A 1 234 ? -5.714 36.921 -15.252 1.00 39.06 234 ARG A C 1
ATOM 1771 O O . ARG A 1 234 ? -5.414 36.580 -14.112 1.00 39.06 234 ARG A O 1
ATOM 1778 N N . ASP A 1 235 ? -6.030 38.154 -15.606 1.00 47.59 235 ASP A N 1
ATOM 1779 C CA . ASP A 1 235 ? -6.412 39.178 -14.649 1.00 47.59 235 ASP A CA 1
ATOM 1780 C C . ASP A 1 235 ? -7.786 38.797 -14.081 1.00 47.59 235 ASP A C 1
ATOM 1782 O O . ASP A 1 235 ? -8.765 38.663 -14.819 1.00 47.59 235 ASP A O 1
ATOM 1786 N N . VAL A 1 236 ? -7.847 38.552 -12.772 1.00 42.06 236 VAL A N 1
ATOM 1787 C CA . VAL A 1 236 ? -9.105 38.501 -12.024 1.00 42.06 236 VAL A CA 1
ATOM 1788 C C . VAL A 1 236 ? -9.074 39.651 -11.034 1.00 42.06 236 VAL A C 1
ATOM 1790 O O . VAL A 1 236 ? -8.280 39.679 -10.095 1.00 42.06 236 VAL A O 1
ATOM 1793 N N . GLU A 1 237 ? -9.936 40.613 -11.330 1.00 40.41 237 GLU A N 1
ATOM 1794 C CA . GLU A 1 237 ? -10.246 41.804 -10.558 1.00 40.41 237 GLU A CA 1
ATOM 1795 C C . GLU A 1 237 ? -10.731 41.436 -9.148 1.00 40.41 237 GLU A C 1
ATOM 1797 O O . GLU A 1 237 ? -11.519 40.506 -8.953 1.00 40.41 237 GLU A O 1
ATOM 1802 N N . ALA A 1 238 ? -10.228 42.173 -8.159 1.00 36.56 238 ALA A N 1
ATOM 1803 C CA . ALA A 1 238 ? -10.536 42.002 -6.751 1.00 36.56 238 ALA A CA 1
ATOM 1804 C C . ALA A 1 238 ? -11.977 42.433 -6.427 1.00 36.56 238 ALA A C 1
ATOM 1806 O O . ALA A 1 238 ? -12.391 43.543 -6.757 1.00 36.56 238 ALA A O 1
ATOM 1807 N N . ALA A 1 239 ? -12.699 41.586 -5.691 1.00 35.56 239 ALA A N 1
ATOM 1808 C CA . ALA A 1 239 ? -13.913 41.954 -4.967 1.00 35.56 239 ALA A CA 1
ATOM 1809 C C . ALA A 1 239 ? -13.603 42.049 -3.455 1.00 35.56 239 ALA A C 1
ATOM 1811 O O . ALA A 1 239 ? -12.786 41.268 -2.956 1.00 35.56 239 ALA A O 1
ATOM 1812 N N . PRO A 1 240 ? -14.206 43.001 -2.718 1.00 45.03 240 PRO A N 1
ATOM 1813 C CA . PRO A 1 240 ? -13.788 43.347 -1.363 1.00 45.03 240 PRO A CA 1
ATOM 1814 C C . PRO A 1 240 ? -14.323 42.350 -0.327 1.00 45.03 240 PRO A C 1
ATOM 1816 O O . PRO A 1 240 ? -15.509 42.028 -0.302 1.00 45.03 240 PRO A O 1
ATOM 1819 N N . VAL A 1 241 ? -13.438 41.891 0.558 1.00 41.34 241 VAL A N 1
ATOM 1820 C CA . VAL A 1 241 ? -13.794 41.136 1.766 1.00 41.34 241 VAL A CA 1
ATOM 1821 C C . VAL A 1 241 ? -14.085 42.113 2.902 1.00 41.34 241 VAL A C 1
ATOM 1823 O O . VAL A 1 241 ? -13.188 42.800 3.388 1.00 41.34 241 VAL A O 1
ATOM 1826 N N . GLU A 1 242 ? -15.351 42.167 3.312 1.00 40.19 242 GLU A N 1
ATOM 1827 C CA . GLU A 1 242 ? -15.788 42.809 4.553 1.00 40.19 242 GLU A CA 1
ATOM 1828 C C . GLU A 1 242 ? -15.336 41.998 5.780 1.00 40.19 242 GLU A C 1
ATOM 1830 O O . GLU A 1 242 ? -15.280 40.767 5.766 1.00 40.19 242 GLU A O 1
ATOM 1835 N N . ALA A 1 243 ? -14.989 42.726 6.840 1.00 42.72 243 ALA A N 1
ATOM 1836 C CA . ALA A 1 243 ? -14.369 42.232 8.060 1.00 42.72 243 ALA A CA 1
ATOM 1837 C C . ALA A 1 243 ? -15.359 41.581 9.047 1.00 42.72 243 ALA A C 1
ATOM 1839 O O . ALA A 1 243 ? -16.481 42.046 9.228 1.00 42.72 243 ALA A O 1
ATOM 1840 N N . ALA A 1 244 ? -14.877 40.572 9.780 1.00 37.47 244 ALA A N 1
ATOM 1841 C CA . ALA A 1 244 ? -15.478 40.040 11.007 1.00 37.47 244 ALA A CA 1
ATOM 1842 C C . ALA A 1 244 ? -14.360 39.681 12.023 1.00 37.47 244 ALA A C 1
ATOM 1844 O O . ALA A 1 244 ? -13.208 39.513 11.617 1.00 37.47 244 ALA A O 1
ATOM 1845 N N . PRO A 1 245 ? -14.646 39.655 13.340 1.00 43.38 245 PRO A N 1
ATOM 1846 C CA . PRO A 1 245 ? -13.756 40.215 14.356 1.00 43.38 245 PRO A CA 1
ATOM 1847 C C . PRO A 1 245 ? -12.669 39.264 14.872 1.00 43.38 245 PRO A C 1
ATOM 1849 O O . PRO A 1 245 ? -12.839 38.052 14.971 1.00 43.38 245 PRO A O 1
ATOM 1852 N N . VAL A 1 246 ? -11.554 39.878 15.269 1.00 42.19 246 VAL A N 1
ATOM 1853 C CA . VAL A 1 246 ? -10.416 39.259 15.951 1.00 42.19 246 VAL A CA 1
ATOM 1854 C C . VAL A 1 246 ? -10.788 38.994 17.412 1.00 42.19 246 VAL A C 1
ATOM 1856 O O . VAL A 1 246 ? -10.926 39.933 18.193 1.00 42.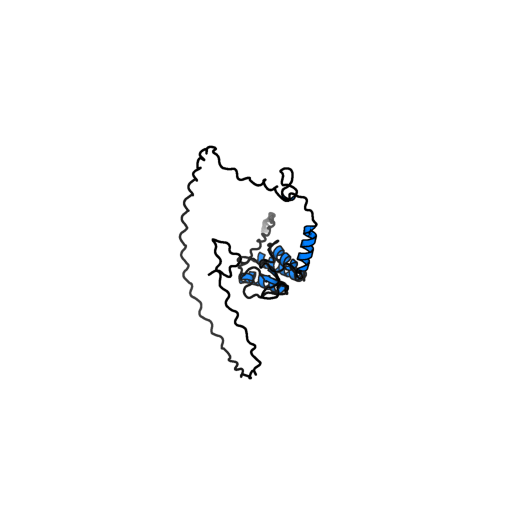19 246 VAL A O 1
ATOM 1859 N N . GLU A 1 247 ? -10.896 37.724 17.804 1.00 47.06 247 GLU A N 1
ATOM 1860 C CA . GLU A 1 247 ? -10.821 37.336 19.214 1.00 47.06 247 GLU A CA 1
ATOM 1861 C C . GLU A 1 247 ? -9.365 37.086 19.628 1.00 47.06 247 GLU A C 1
ATOM 1863 O O . GLU A 1 247 ? -8.572 36.440 18.938 1.00 47.06 247 GLU A O 1
ATOM 1868 N N . ASN A 1 248 ? -9.019 37.654 20.782 1.00 49.50 248 ASN A N 1
ATOM 1869 C CA . ASN A 1 248 ? -7.693 37.685 21.381 1.00 49.50 248 ASN A CA 1
ATOM 1870 C C . ASN A 1 248 ? -7.112 36.278 21.604 1.00 49.50 248 ASN A C 1
ATOM 1872 O O . ASN A 1 248 ? -7.468 35.590 22.562 1.00 49.50 248 ASN A O 1
ATOM 1876 N N . LYS A 1 249 ? -6.130 35.875 20.788 1.00 37.12 249 LYS A N 1
ATOM 1877 C CA . LYS A 1 249 ? -5.247 34.751 21.126 1.00 37.12 249 LYS A CA 1
ATOM 1878 C C . LYS A 1 249 ? -4.333 35.160 22.279 1.00 37.12 249 LYS A C 1
ATOM 1880 O O . LYS A 1 249 ? -3.413 35.960 22.114 1.00 37.12 249 LYS A O 1
ATOM 1885 N N . ALA A 1 250 ? -4.585 34.570 23.444 1.00 42.03 250 ALA A N 1
ATOM 1886 C CA . ALA A 1 250 ? -3.649 34.544 24.555 1.00 42.03 250 ALA A CA 1
ATOM 1887 C C . ALA A 1 250 ? -2.268 34.086 24.055 1.00 42.03 250 ALA A C 1
ATOM 1889 O O . ALA A 1 250 ? -2.139 33.046 23.404 1.00 42.03 250 ALA A O 1
ATOM 1890 N N . LYS A 1 251 ? -1.236 34.883 24.352 1.00 48.09 251 LYS A N 1
ATOM 1891 C CA . LYS A 1 251 ? 0.167 34.543 24.106 1.00 48.09 251 LYS A CA 1
ATOM 1892 C C . LYS A 1 251 ? 0.469 33.230 24.829 1.00 48.09 251 LYS A C 1
ATOM 1894 O O . LYS A 1 251 ? 0.531 33.205 26.056 1.00 48.09 251 LYS A O 1
ATOM 1899 N N . ARG A 1 252 ? 0.632 32.137 24.081 1.00 45.09 252 ARG A N 1
ATOM 1900 C CA . ARG A 1 252 ? 1.145 30.879 24.627 1.00 45.09 252 ARG A CA 1
ATOM 1901 C C . ARG A 1 252 ? 2.613 31.132 24.964 1.00 45.09 252 ARG A C 1
ATOM 1903 O O . ARG A 1 252 ? 3.430 31.311 24.065 1.00 45.09 252 ARG A O 1
ATOM 1910 N N . ALA A 1 253 ? 2.900 31.271 26.254 1.00 49.88 253 ALA A N 1
ATOM 1911 C CA . ALA A 1 253 ? 4.254 31.396 26.765 1.00 49.88 253 ALA A CA 1
ATOM 1912 C C . ALA A 1 253 ? 5.088 30.211 26.260 1.00 49.88 253 ALA A C 1
ATOM 1914 O O . ALA A 1 253 ? 4.641 29.065 26.328 1.00 49.88 253 ALA A O 1
ATOM 1915 N N . ILE A 1 254 ? 6.270 30.511 25.724 1.00 58.22 254 ILE A N 1
ATOM 1916 C CA . ILE A 1 254 ? 7.280 29.523 25.352 1.00 58.22 254 ILE A CA 1
ATOM 1917 C C . ILE A 1 254 ? 7.674 28.811 26.647 1.00 58.22 254 ILE A C 1
ATOM 1919 O O . ILE A 1 254 ? 8.284 29.402 27.534 1.00 58.22 254 ILE A O 1
ATOM 1923 N N . THR A 1 255 ? 7.236 27.567 26.793 1.00 55.81 255 THR A N 1
ATOM 1924 C CA . THR A 1 255 ? 7.663 26.676 27.868 1.00 55.81 255 THR A CA 1
ATOM 1925 C C . THR A 1 255 ? 9.121 26.290 27.649 1.00 55.81 255 THR A C 1
ATOM 1927 O O . THR A 1 255 ? 9.509 25.973 26.527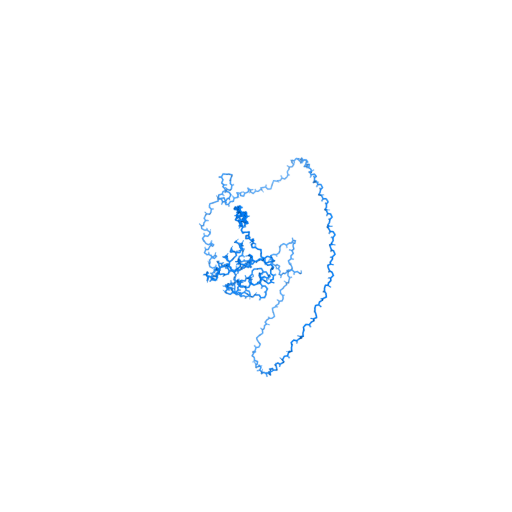 1.00 55.81 255 THR A O 1
ATOM 1930 N N . ASN A 1 256 ? 9.901 26.339 28.731 1.00 70.31 256 ASN A N 1
ATOM 1931 C CA . ASN A 1 256 ? 11.329 26.027 28.803 1.00 70.31 256 ASN A CA 1
ATOM 1932 C C . ASN A 1 256 ? 11.700 24.795 27.960 1.00 70.31 256 ASN A C 1
ATOM 1934 O O . ASN A 1 256 ? 11.206 23.691 28.208 1.00 70.31 256 ASN A O 1
ATOM 1938 N N . PHE A 1 257 ? 12.570 24.992 26.970 1.00 68.25 257 PHE A N 1
ATOM 1939 C CA . PHE A 1 257 ? 13.176 23.903 26.215 1.00 68.25 257 PHE A CA 1
ATOM 1940 C C . PHE A 1 257 ? 14.122 23.132 27.140 1.00 68.25 257 PHE A C 1
ATOM 1942 O O . PHE A 1 257 ? 14.991 23.722 27.781 1.00 68.25 257 PHE A O 1
ATOM 1949 N N . VAL A 1 258 ? 13.906 21.824 27.242 1.00 74.38 258 VAL A N 1
ATOM 1950 C CA . VAL A 1 258 ? 14.756 20.900 27.996 1.00 74.38 258 VAL A CA 1
ATOM 1951 C C . VAL A 1 258 ? 15.323 19.927 26.974 1.00 74.38 258 VAL A C 1
ATOM 1953 O O . VAL A 1 258 ? 14.565 19.120 26.432 1.00 74.38 258 VAL A O 1
ATOM 1956 N N . ALA A 1 259 ? 16.618 20.047 26.684 1.00 75.88 259 ALA A N 1
ATOM 1957 C CA . ALA A 1 259 ? 17.299 19.206 25.708 1.00 75.88 259 ALA A CA 1
ATOM 1958 C C . ALA A 1 259 ? 17.422 17.762 26.221 1.00 75.88 259 ALA A C 1
ATOM 1960 O O . ALA A 1 259 ? 17.740 17.534 27.392 1.00 75.88 259 ALA A O 1
ATOM 1961 N N . CYS A 1 260 ? 17.160 16.787 25.354 1.00 79.94 260 CYS A N 1
ATOM 1962 C CA . CYS A 1 260 ? 17.393 15.378 25.659 1.00 79.94 260 CYS A CA 1
ATOM 1963 C C . CYS A 1 260 ? 18.906 15.087 25.716 1.00 79.94 260 CYS A C 1
ATOM 1965 O O . CYS A 1 260 ? 19.663 15.567 24.875 1.00 79.94 260 CYS A O 1
ATOM 1967 N N . SER A 1 261 ? 19.349 14.300 26.704 1.00 80.75 261 SER A N 1
ATOM 1968 C CA . SER A 1 261 ? 20.744 13.851 26.845 1.00 80.75 261 SER A CA 1
ATOM 1969 C C . SER A 1 261 ? 20.848 12.341 26.650 1.00 80.75 261 SER A C 1
ATOM 1971 O O . SER A 1 261 ? 19.955 11.592 27.042 1.00 80.75 261 SER A O 1
ATOM 1973 N N . THR A 1 262 ? 21.959 11.890 26.067 1.00 67.81 262 THR A N 1
ATOM 1974 C CA . THR A 1 262 ? 22.284 10.467 25.899 1.00 67.81 262 THR A CA 1
ATOM 1975 C C . THR A 1 262 ? 22.944 9.847 27.130 1.00 67.81 262 THR A C 1
ATOM 1977 O O . THR A 1 262 ? 23.061 8.628 27.199 1.00 67.81 262 THR A O 1
ATOM 1980 N N . GLU A 1 263 ? 23.383 10.654 28.100 1.00 72.75 263 GLU A N 1
ATOM 1981 C CA . GLU A 1 263 ? 24.092 10.165 29.294 1.00 72.75 263 GLU A CA 1
ATOM 1982 C C . GLU A 1 263 ? 23.170 9.979 30.504 1.00 72.75 263 GLU A C 1
ATOM 1984 O O . GLU A 1 263 ? 23.429 9.142 31.368 1.00 72.75 263 GLU A O 1
ATOM 1989 N N . VAL A 1 264 ? 22.076 10.742 30.569 1.00 70.62 264 VAL A N 1
ATOM 1990 C CA . VAL A 1 264 ? 21.092 10.677 31.655 1.00 70.62 264 VAL A CA 1
ATOM 1991 C C . VAL A 1 264 ? 19.698 10.655 31.049 1.00 70.62 264 VAL A C 1
ATOM 1993 O O . VAL A 1 264 ? 19.291 11.600 30.374 1.00 70.62 264 VAL A O 1
ATOM 1996 N N . TRP A 1 265 ? 18.956 9.578 31.311 1.00 60.41 265 TRP A N 1
ATOM 1997 C CA . TRP A 1 265 ? 17.591 9.424 30.817 1.00 60.41 265 TRP A CA 1
ATOM 1998 C C . TRP A 1 265 ? 16.647 10.367 31.575 1.00 60.41 265 TRP A C 1
ATOM 2000 O O . TRP A 1 265 ? 16.450 10.228 32.783 1.00 60.41 265 TRP A O 1
ATOM 2010 N N . LEU A 1 266 ? 16.101 11.355 30.865 1.00 80.75 266 LEU A N 1
ATOM 2011 C CA . LEU A 1 266 ? 15.156 12.341 31.384 1.00 80.75 266 LEU A CA 1
ATOM 2012 C C . LEU A 1 266 ? 13.822 12.184 30.652 1.00 80.75 266 LEU A C 1
ATOM 2014 O O . LEU A 1 266 ? 13.700 12.565 29.492 1.00 80.75 266 LEU A O 1
ATOM 2018 N N . ASP A 1 267 ? 12.812 11.685 31.365 1.00 73.56 267 ASP A N 1
ATOM 2019 C CA . ASP A 1 267 ? 11.479 11.380 30.816 1.00 73.56 267 ASP A CA 1
ATOM 2020 C C . ASP A 1 267 ? 10.715 12.607 30.274 1.00 73.56 267 ASP A C 1
ATOM 2022 O O . ASP A 1 267 ? 9.743 12.458 29.540 1.00 73.56 267 ASP A O 1
ATOM 2026 N N . ASN A 1 268 ? 11.141 13.826 30.630 1.00 80.44 268 ASN A N 1
ATOM 2027 C CA . ASN A 1 268 ? 10.444 15.084 30.324 1.00 80.44 268 ASN A CA 1
ATOM 2028 C C . ASN A 1 268 ? 11.252 16.032 29.412 1.00 80.44 268 ASN A C 1
ATOM 2030 O O . ASN A 1 268 ? 11.156 17.254 29.559 1.00 80.44 268 ASN A O 1
ATOM 2034 N N . CYS A 1 269 ? 12.090 15.507 28.515 1.00 83.81 269 CYS A N 1
ATOM 2035 C CA . CYS A 1 269 ? 12.784 16.344 27.534 1.00 83.81 269 CYS A CA 1
ATOM 2036 C C . CYS A 1 269 ? 11.890 16.663 26.318 1.00 83.81 269 CYS A C 1
ATOM 2038 O O . CYS A 1 269 ? 11.071 15.850 25.894 1.00 83.81 269 CYS A O 1
ATOM 2040 N N . ASN A 1 270 ? 12.032 17.877 25.773 1.00 79.44 270 ASN A N 1
ATOM 2041 C CA . ASN A 1 270 ? 11.099 18.463 24.797 1.00 79.44 270 ASN A CA 1
ATOM 2042 C C . ASN A 1 270 ? 11.738 18.716 23.417 1.00 79.44 270 ASN A C 1
ATOM 2044 O O . ASN A 1 270 ? 11.127 19.376 22.575 1.00 79.44 270 ASN A O 1
ATOM 2048 N N . GLY A 1 271 ? 12.959 18.223 23.189 1.00 75.12 271 GLY A N 1
ATOM 2049 C CA . GLY A 1 271 ? 13.633 18.266 21.893 1.00 75.12 271 GLY A CA 1
ATOM 2050 C C . GLY A 1 271 ? 15.130 17.961 21.968 1.00 75.12 271 GLY A C 1
ATOM 2051 O O . GLY A 1 271 ? 15.706 17.865 23.051 1.00 75.12 271 GLY A O 1
ATOM 2052 N N . TRP A 1 272 ? 15.731 17.796 20.793 1.00 67.56 272 TRP A N 1
ATOM 2053 C CA . TRP A 1 272 ? 17.171 17.659 20.565 1.00 67.56 272 TRP A CA 1
ATOM 2054 C C . TRP A 1 272 ? 17.643 18.948 19.874 1.00 67.56 272 TRP A C 1
ATOM 2056 O O . TRP A 1 272 ? 16.899 19.456 19.031 1.00 67.56 272 TRP A O 1
ATOM 2066 N N . ASP A 1 273 ? 18.794 19.499 20.271 1.00 61.34 273 ASP A N 1
ATOM 2067 C CA . ASP A 1 273 ? 19.436 20.620 19.555 1.00 61.34 273 ASP A CA 1
ATOM 2068 C C . ASP A 1 273 ? 20.040 20.157 18.218 1.00 61.34 273 ASP A C 1
ATOM 2070 O O . ASP A 1 273 ? 20.547 19.009 18.165 1.00 61.34 273 ASP A O 1
#

Organism: NCBI:txid1002370

pLDDT: mean 73.65, std 20.06, range [35.56, 98.62]

Radius of gyration: 36.93 Å; chains: 1; bounding box: 61×94×140 Å

Secondary structure (DSSP, 8-state):
------------------------------PPP--TT----EEEEETGGG--TT-EEEEESSHHHHTT---BSSHHHHHHHHHHHHHHTS---HHHHHHHHHHHHHHHHH---SHHHHHHHHHHTT-TT--S-TT---SSTT--HHHHHHHHHHHTT------B--TTS-TTT--BPPPP-----------PPP-----PPPPPPPPPPPPPPPPPPP-PPPPPPPPPPP----------------------------B--SSS--TT--B--